Protein 3HSL (pdb70)

Solvent-accessible surface area: 13978 Å² total; per-residue (Å²): 110,99,26,0,1,1,118,1,42,12,107,37,0,69,59,2,84,166,0,3,53,68,0,111,101,27,1,124,122,2,16,0,2,0,23,24,42,1,77,78,0,19,2,1,2,3,11,82,7,39,100,22,3,34,0,0,0,8,1,30,93,0,8,78,27,87,158,76,51,118,83,35,118,38,116,11,71,10,4,1,84,0,33,11,129,83,47,85,15,18,1,5,167,22,2,4,24,91,100,20,77,78,8,19,2,5,0,47,72,66,104,73,0,70,0,45,0,32,39,25,71,120,164,71,71,48,80,27,125,23,75,24,63,39,183,68,62,101,32,76,21,71,159,124,111,94,79,26,172,44,14,10,2,0,6,6,42,85,27,23,65,138,2,28,49,32,0,99,131,39,92,74,206,136,34,53,65,0,30,0,32,4,23,83,126,106,29,36,0,32,0,38,6,70,84,73,65,33,104,10,100,14,50,76,83,136,60,139,33,82,42,22,108,50,4,81,36,50,177,98,75,16,11,0,12,16,97,100,95,17,116,8,100,1,2,1,57,0,0,2,27,0,7,122,18,0,89,2,93,64,14,4,13,17,0,0,18,18,25,125,90,125,36,0,21,0,28,3,0,51,66,43,130,138,10,78,49,9,91,0,0,0,26,0,73,74,82

Sequence (287 aa):
DFHYGVRVDVTLLSKIRRVNEHIKSATKTGVVQVHGSACTPTLSVLSSVGTAGVLGLRIKNALTPLVGHTEGSGDVSFSFRNTSVGSGFTHTRELFGANVLDAGIAFYRPQFVRTTISYGDNLTSTVHKSVVDQKGILPFHDRMEAGGRTTRLLLCGKTGAFLLKWLRQQKTKEDQTVTVSVSETLSIVTFSLGGVSKIIDFKPETKPVSGWDGLKGKKSVDVGVVHTDALSRVSLESLIAALRLCKVPGWFTPGLIWHSNEILEVEGVPTGCQSGDVKLSVLLLEV

Nearest PDB structures (foldseek):
  3hsl-assembly1_X  TM=1.003E+00  e=5.606E-60  Human gammaherpesvirus 8
  3i2m-assembly1_X  TM=9.921E-01  e=3.002E-52  Human gammaherpesvirus 8
  2z0l-assembly1_A  TM=8.072E-01  e=5.989E-21  Human herpesvirus 4 strain B95-8
  8fs5-assembly1_G  TM=5.761E-01  e=8.634E-09  Saccharomyces cerevisiae
  3t0p-assembly1_A  TM=6.010E-01  e=2.207E-06  Agathobacter rectalis ATCC 33656

B-factor: mean 25.49, std 8.94, range [9.58, 65.9]

Structure (mmCIF, N/CA/C/O backbone):
data_3HSL
#
_entry.id   3HSL
#
_cell.length_a   57.830
_cell.length_b   57.830
_cell.length_c   386.100
_cell.angle_alpha   90.00
_cell.angle_beta   90.00
_cell.angle_gamma   120.00
#
_symmetry.space_group_name_H-M   'P 61 2 2'
#
loop_
_entity.id
_entity.type
_entity.pdbx_description
1 polymer ORF59
2 water water
#
loop_
_atom_site.group_PDB
_atom_site.id
_atom_site.type_symbol
_atom_site.label_atom_id
_atom_site.label_alt_id
_atom_site.label_comp_id
_atom_site.label_asym_id
_atom_site.label_entity_id
_atom_site.label_seq_id
_atom_site.pdbx_PDB_ins_code
_atom_site.Cartn_x
_atom_site.Cartn_y
_atom_site.Cartn_z
_atom_site.occupancy
_atom_site.B_iso_or_equiv
_atom_site.auth_seq_id
_atom_site.auth_comp_id
_atom_site.auth_asym_id
_atom_site.auth_atom_id
_atom_site.pdbx_PDB_model_num
ATOM 1 N N . ASP A 1 9 ? 57.735 -6.778 213.380 1.00 38.76 4 ASP X N 1
ATOM 2 C CA . ASP A 1 9 ? 57.365 -5.908 212.223 1.00 38.78 4 ASP X CA 1
ATOM 3 C C . ASP A 1 9 ? 55.846 -5.891 211.966 1.00 38.67 4 ASP X C 1
ATOM 4 O O . ASP A 1 9 ? 55.272 -6.868 211.466 1.00 38.63 4 ASP X O 1
ATOM 6 N N . PHE A 1 10 ? 55.232 -4.759 212.324 1.00 38.36 5 PHE X N 1
ATOM 7 C CA . PHE A 1 10 ? 53.798 -4.450 212.192 1.00 37.87 5 PHE X CA 1
ATOM 8 C C . PHE A 1 10 ? 53.493 -4.121 210.715 1.00 36.70 5 PHE X C 1
ATOM 9 O O . PHE A 1 10 ? 53.293 -2.953 210.371 1.00 36.44 5 PHE X O 1
ATOM 17 N N . HIS A 1 11 ? 53.450 -5.122 209.837 1.00 35.49 6 HIS X N 1
ATOM 18 C CA . HIS A 1 11 ? 53.231 -4.811 208.414 1.00 34.54 6 HIS X CA 1
ATOM 19 C C . HIS A 1 11 ? 51.927 -4.108 207.942 1.00 32.65 6 HIS X C 1
ATOM 20 O O . HIS A 1 11 ? 51.981 -3.313 206.995 1.00 32.73 6 HIS X O 1
ATOM 27 N N . TYR A 1 12 ? 50.783 -4.381 208.573 1.00 30.38 7 TYR X N 1
ATOM 28 C CA . TYR A 1 12 ? 49.521 -3.764 208.114 1.00 28.49 7 TYR X CA 1
ATOM 29 C C . TYR A 1 12 ? 48.410 -3.739 209.151 1.00 27.58 7 TYR X C 1
ATOM 30 O O . TYR A 1 12 ? 48.073 -4.758 209.739 1.00 27.68 7 TYR X O 1
ATOM 39 N N . GLY A 1 13 ? 47.845 -2.557 209.359 1.00 26.60 8 GLY X N 1
ATOM 40 C CA . GLY A 1 13 ? 46.774 -2.359 210.319 1.00 25.78 8 GLY X CA 1
ATOM 41 C C . GLY A 1 13 ? 45.625 -1.579 209.726 1.00 25.33 8 GLY X C 1
ATOM 42 O O . GLY A 1 13 ? 45.785 -0.877 208.735 1.00 25.88 8 GLY X O 1
ATOM 43 N N . VAL A 1 14 ? 44.456 -1.702 210.338 1.00 24.75 9 VAL X N 1
ATOM 44 C CA . VAL A 1 14 ? 43.276 -1.020 209.858 1.00 24.04 9 VAL X CA 1
ATOM 45 C C . VAL A 1 14 ? 42.382 -0.594 211.030 1.00 23.52 9 VAL X C 1
ATOM 46 O O . VAL A 1 14 ? 42.272 -1.314 212.030 1.00 23.50 9 VAL X O 1
ATOM 50 N N . ARG A 1 15 ? 41.759 0.574 210.900 1.00 23.02 10 ARG X N 1
ATOM 51 C CA . ARG A 1 15 ? 40.835 1.090 211.891 1.00 23.27 10 ARG X CA 1
ATOM 52 C C . ARG A 1 15 ? 39.451 0.686 211.398 1.00 23.05 10 ARG X C 1
ATOM 53 O O . ARG A 1 15 ? 39.123 0.875 210.217 1.00 23.06 10 ARG X O 1
ATOM 61 N N . VAL A 1 16 ? 38.645 0.134 212.305 1.00 22.73 11 VAL X N 1
ATOM 62 C CA . VAL A 1 16 ? 37.283 -0.338 212.001 1.00 22.45 11 VAL X CA 1
ATOM 63 C C . VAL A 1 16 ? 36.204 0.740 212.205 1.00 22.00 11 VAL X C 1
ATOM 64 O O . VAL A 1 16 ? 36.109 1.321 213.282 1.00 22.13 11 VAL X O 1
ATOM 68 N N . ASP A 1 17 ? 35.397 1.007 211.177 1.00 21.45 12 ASP X N 1
ATOM 69 C CA . ASP A 1 17 ? 34.336 2.020 211.287 1.00 21.08 12 ASP X CA 1
ATOM 70 C C . ASP A 1 17 ? 33.167 1.419 212.080 1.00 20.84 12 ASP X C 1
ATOM 71 O O . ASP A 1 17 ? 32.174 0.936 211.500 1.00 21.01 12 ASP X O 1
ATOM 76 N N . VAL A 1 18 ? 33.288 1.451 213.407 1.00 19.93 13 VAL X N 1
ATOM 77 C CA . VAL A 1 18 ? 32.269 0.861 214.282 1.00 18.98 13 VAL X CA 1
ATOM 78 C C . VAL A 1 18 ? 30.898 1.497 214.172 1.00 18.93 13 VAL X C 1
ATOM 79 O O . VAL A 1 18 ? 29.888 0.838 214.415 1.00 18.40 13 VAL X O 1
ATOM 83 N N . THR A 1 19 ? 30.884 2.776 213.801 1.00 19.25 14 THR X N 1
ATOM 84 C CA . THR A 1 19 ? 29.653 3.544 213.627 1.00 19.59 14 THR X CA 1
ATOM 85 C C . THR A 1 19 ? 28.841 2.950 212.475 1.00 19.82 14 THR X C 1
ATOM 86 O O . THR A 1 19 ? 27.609 2.904 212.523 1.00 19.60 14 THR X O 1
ATOM 90 N N . LEU A 1 20 ? 29.556 2.501 211.446 1.00 20.12 15 LEU X N 1
ATOM 91 C CA . LEU A 1 20 ? 28.962 1.896 210.279 1.00 20.68 15 LEU X CA 1
ATOM 92 C C . LEU A 1 20 ? 28.499 0.503 210.631 1.00 20.87 15 LEU X C 1
ATOM 93 O O . LEU A 1 20 ? 27.431 0.067 210.196 1.00 21.30 15 LEU X O 1
ATOM 98 N N . LEU A 1 21 ? 29.299 -0.204 211.420 1.00 20.37 16 LEU X N 1
ATOM 99 C CA . LEU A 1 21 ? 28.910 -1.537 211.806 1.00 20.19 16 LEU X CA 1
ATOM 100 C C . LEU A 1 21 ? 27.665 -1.527 212.692 1.00 21.26 16 LEU X C 1
ATOM 101 O O . LEU A 1 21 ? 26.885 -2.474 212.672 1.00 21.90 16 LEU X O 1
ATOM 106 N N . SER A 1 22 ? 27.478 -0.458 213.466 1.00 21.89 17 SER X N 1
ATOM 107 C CA . SER A 1 22 ? 26.308 -0.333 214.333 1.00 22.23 17 SER X CA 1
ATOM 108 C C . SER A 1 22 ? 25.060 -0.287 213.506 1.00 22.41 17 SER X C 1
ATOM 109 O O . SER A 1 22 ? 24.090 -0.970 213.819 1.00 22.26 17 SER X O 1
ATOM 112 N N . LYS A 1 23 ? 25.094 0.522 212.452 1.00 22.91 18 LYS X N 1
ATOM 113 C CA . LYS A 1 23 ? 23.944 0.675 211.580 1.00 23.69 18 LYS X CA 1
ATOM 114 C C . LYS A 1 23 ? 23.613 -0.649 210.904 1.00 24.28 18 LYS X C 1
ATOM 115 O O . LYS A 1 23 ? 22.494 -0.855 210.462 1.00 24.30 18 LYS X O 1
ATOM 117 N N . ILE A 1 24 ? 24.600 -1.538 210.838 1.00 25.01 19 ILE X N 1
ATOM 118 C CA . ILE A 1 24 ? 24.451 -2.841 210.193 1.00 25.91 19 ILE X CA 1
ATOM 119 C C . ILE A 1 24 ? 24.303 -4.004 211.171 1.00 26.03 19 ILE X C 1
ATOM 120 O O . ILE A 1 24 ? 24.007 -5.125 210.756 1.00 25.36 19 ILE X O 1
ATOM 125 N N . ARG A 1 25 ? 24.509 -3.722 212.458 1.00 26.97 20 ARG X N 1
ATOM 126 C CA . ARG A 1 25 ? 24.445 -4.711 213.547 1.00 27.88 20 ARG X CA 1
ATOM 127 C C . ARG A 1 25 ? 23.335 -5.785 213.420 1.00 28.07 20 ARG X C 1
ATOM 128 O O . ARG A 1 25 ? 23.574 -6.979 213.649 1.00 27.96 20 ARG X O 1
ATOM 136 N N . ARG A 1 26 ? 22.139 -5.339 213.052 1.00 28.00 21 ARG X N 1
ATOM 137 C CA . ARG A 1 26 ? 20.955 -6.175 212.878 1.00 28.41 21 ARG X CA 1
ATOM 138 C C . ARG A 1 26 ? 21.238 -7.345 211.933 1.00 27.77 21 ARG X C 1
ATOM 139 O O . ARG A 1 26 ? 20.742 -8.447 212.133 1.00 28.09 21 ARG X O 1
ATOM 147 N N . VAL A 1 27 ? 22.036 -7.112 210.900 1.00 26.90 22 VAL X N 1
ATOM 148 C CA . VAL A 1 27 ? 22.363 -8.181 209.972 1.00 26.44 22 VAL X CA 1
ATOM 149 C C . VAL A 1 27 ? 23.262 -9.202 210.676 1.00 26.66 22 VAL X C 1
ATOM 150 O O . VAL A 1 27 ? 23.086 -10.418 210.516 1.00 27.35 22 VAL X O 1
ATOM 154 N N . ASN A 1 28 ? 24.219 -8.704 211.453 1.00 25.95 23 ASN X N 1
ATOM 155 C CA . ASN A 1 28 ? 25.138 -9.562 212.165 1.00 25.49 23 ASN X CA 1
ATOM 156 C C . ASN A 1 28 ? 24.460 -10.415 213.238 1.00 25.58 23 ASN X C 1
ATOM 157 O O . ASN A 1 28 ? 24.818 -11.572 213.413 1.00 26.19 23 ASN X O 1
ATOM 162 N N . GLU A 1 29 ? 23.489 -9.854 213.957 1.00 25.40 24 GLU X N 1
ATOM 163 C CA . GLU A 1 29 ? 22.766 -10.605 214.995 1.00 25.66 24 GLU X CA 1
ATOM 164 C C . GLU A 1 29 ? 21.917 -11.748 214.429 1.00 24.98 24 GLU X C 1
ATOM 165 O O . GLU A 1 29 ? 21.641 -12.743 215.112 1.00 25.45 24 GLU X O 1
ATOM 171 N N . HIS A 1 30 ? 21.502 -11.606 213.181 1.00 23.45 25 HIS X N 1
ATOM 172 C CA . HIS A 1 30 ? 20.680 -12.613 212.568 1.00 21.98 25 HIS X CA 1
ATOM 173 C C . HIS A 1 30 ? 21.500 -13.823 212.117 1.00 21.41 25 HIS X C 1
ATOM 174 O O . HIS A 1 30 ? 20.997 -14.944 212.121 1.00 21.12 25 HIS X O 1
ATOM 181 N N . ILE A 1 31 ? 22.758 -13.608 211.737 1.00 20.54 26 ILE X N 1
ATOM 182 C CA . ILE A 1 31 ? 23.586 -14.713 211.249 1.00 19.89 26 ILE X CA 1
ATOM 183 C C . ILE A 1 31 ? 24.620 -15.195 212.242 1.00 19.93 26 ILE X C 1
ATOM 184 O O . ILE A 1 31 ? 25.380 -16.104 211.937 1.00 19.45 26 ILE X O 1
ATOM 189 N N . LYS A 1 32 ? 24.641 -14.588 213.426 1.00 20.39 27 LYS X N 1
ATOM 190 C CA . LYS A 1 32 ? 25.655 -14.900 214.442 1.00 20.59 27 LYS X CA 1
ATOM 191 C C . LYS A 1 32 ? 25.937 -16.339 214.842 1.00 20.89 27 LYS X C 1
ATOM 192 O O . LYS A 1 32 ? 27.102 -16.690 215.036 1.00 21.19 27 LYS X O 1
ATOM 198 N N . SER A 1 33 ? 24.917 -17.178 214.969 1.00 21.75 28 SER X N 1
ATOM 199 C CA . SER A 1 33 ? 25.187 -18.565 215.382 1.00 22.70 28 SER X CA 1
ATOM 200 C C . SER A 1 33 ? 25.854 -19.300 214.225 1.00 22.85 28 SER X C 1
ATOM 201 O O . SER A 1 33 ? 26.746 -20.126 214.439 1.00 23.83 28 SER X O 1
ATOM 204 N N . ALA A 1 34 ? 25.420 -18.994 213.002 1.00 22.20 29 ALA X N 1
ATOM 205 C CA . ALA A 1 34 ? 26.013 -19.593 211.810 1.00 21.78 29 ALA X CA 1
ATOM 206 C C . ALA A 1 34 ? 27.461 -19.156 211.603 1.00 21.81 29 ALA X C 1
ATOM 207 O O . ALA A 1 34 ? 28.264 -19.918 211.088 1.00 22.75 29 ALA X O 1
ATOM 209 N N . THR A 1 35 ? 27.801 -17.938 212.000 1.00 21.34 30 THR X N 1
ATOM 210 C CA . THR A 1 35 ? 29.152 -17.445 211.806 1.00 21.61 30 THR X CA 1
ATOM 211 C C . THR A 1 35 ? 30.080 -17.559 213.027 1.00 22.45 30 THR X C 1
ATOM 212 O O . THR A 1 35 ? 31.282 -17.253 212.929 1.00 22.30 30 THR X O 1
ATOM 216 N N . LYS A 1 36 ? 29.554 -17.994 214.169 1.00 22.65 31 LYS X N 1
ATOM 217 C CA . LYS A 1 36 ? 30.396 -18.089 215.351 1.00 23.41 31 LYS X CA 1
ATOM 218 C C . LYS A 1 36 ? 31.698 -18.858 215.045 1.00 23.57 31 LYS X C 1
ATOM 219 O O . LYS A 1 36 ? 32.784 -18.425 215.416 1.00 23.47 31 LYS X O 1
ATOM 225 N N . THR A 1 37 ? 31.552 -19.993 214.366 1.00 23.93 32 THR X N 1
ATOM 226 C CA . THR A 1 37 ? 32.626 -20.891 213.942 1.00 23.85 32 THR X CA 1
ATOM 227 C C . THR A 1 37 ? 33.213 -20.517 212.592 1.00 23.19 32 THR X C 1
ATOM 228 O O . THR A 1 37 ? 33.950 -21.303 211.982 1.00 22.77 32 THR X O 1
ATOM 232 N N . GLY A 1 38 ? 32.888 -19.321 212.121 1.00 22.40 33 GLY X N 1
ATOM 233 C CA . GLY A 1 38 ? 33.350 -18.894 210.830 1.00 21.78 33 GLY X CA 1
ATOM 234 C C . GLY A 1 38 ? 34.751 -18.372 210.734 1.00 21.95 33 GLY X C 1
ATOM 235 O O . GLY A 1 38 ? 35.573 -18.524 211.655 1.00 22.16 33 GLY X O 1
ATOM 236 N N . VAL A 1 39 ? 35.004 -17.743 209.587 1.00 21.72 34 VAL X N 1
ATOM 237 C CA . VAL A 1 39 ? 36.286 -17.160 209.256 1.00 21.31 34 VAL X CA 1
ATOM 238 C C . VAL A 1 39 ? 36.087 -15.692 208.970 1.00 20.80 34 VAL X C 1
ATOM 239 O O . VAL A 1 39 ? 35.156 -15.333 208.265 1.00 21.16 34 VAL X O 1
ATOM 243 N N . VAL A 1 40 ? 36.954 -14.843 209.519 1.00 19.98 35 VAL X N 1
ATOM 244 C CA . VAL A 1 40 ? 36.881 -13.412 209.269 1.00 19.13 35 VAL X CA 1
ATOM 245 C C . VAL A 1 40 ? 37.972 -13.089 208.256 1.00 19.07 35 VAL X C 1
ATOM 246 O O . VAL A 1 40 ? 39.085 -13.649 208.332 1.00 18.84 35 VAL X O 1
ATOM 250 N N . GLN A 1 41 ? 37.662 -12.193 207.314 1.00 18.44 36 GLN X N 1
ATOM 251 C CA . GLN A 1 41 ? 38.616 -11.807 206.294 1.00 18.01 36 GLN X CA 1
ATOM 252 C C . GLN A 1 41 ? 38.698 -10.315 206.064 1.00 17.55 36 GLN X C 1
ATOM 253 O O . GLN A 1 41 ? 37.685 -9.588 206.173 1.00 17.18 36 GLN X O 1
ATOM 259 N N . VAL A 1 42 ? 39.923 -9.884 205.739 1.00 16.38 37 VAL X N 1
ATOM 260 C CA . VAL A 1 42 ? 40.239 -8.509 205.398 1.00 15.42 37 VAL X CA 1
ATOM 261 C C . VAL A 1 42 ? 40.918 -8.632 204.046 1.00 15.15 37 VAL X C 1
ATOM 262 O O . VAL A 1 42 ? 42.027 -9.156 203.949 1.00 15.77 37 VAL X O 1
ATOM 266 N N . HIS A 1 43 ? 40.255 -8.147 202.999 1.00 14.36 38 HIS X N 1
ATOM 267 C CA . HIS A 1 43 ? 40.767 -8.311 201.645 1.00 13.67 38 HIS X CA 1
ATOM 268 C C . HIS A 1 43 ? 40.339 -7.222 200.678 1.00 14.19 38 HIS X C 1
ATOM 269 O O . HIS A 1 43 ? 39.399 -6.471 200.945 1.00 14.35 38 HIS X O 1
ATOM 276 N N . GLY A 1 44 ? 41.033 -7.149 199.546 1.00 14.43 39 GLY X N 1
ATOM 277 C CA . GLY A 1 44 ? 40.743 -6.160 198.522 1.00 14.93 39 GLY X CA 1
ATOM 278 C C . GLY A 1 44 ? 41.884 -5.178 198.459 1.00 15.71 39 GLY X C 1
ATOM 279 O O . GLY A 1 44 ? 43.013 -5.504 198.828 1.00 15.91 39 GLY X O 1
ATOM 280 N N . SER A 1 45 ? 41.612 -3.969 197.997 1.00 16.43 40 SER X N 1
ATOM 281 C CA . SER A 1 45 ? 42.674 -2.973 197.905 1.00 17.69 40 SER X CA 1
ATOM 282 C C . SER A 1 45 ? 43.208 -2.642 199.299 1.00 17.80 40 SER X C 1
ATOM 283 O O . SER A 1 45 ? 42.471 -2.716 200.277 1.00 17.41 40 SER X O 1
ATOM 286 N N . ALA A 1 46 ? 44.490 -2.281 199.377 1.00 18.40 41 ALA X N 1
ATOM 287 C CA . ALA A 1 46 ? 45.120 -1.927 200.651 1.00 18.92 41 ALA X CA 1
ATOM 288 C C . ALA A 1 46 ? 44.529 -0.625 201.164 1.00 19.68 41 ALA X C 1
ATOM 289 O O . ALA A 1 46 ? 44.477 -0.381 202.371 1.00 20.09 41 ALA X O 1
ATOM 291 N N . CYS A 1 47 ? 44.085 0.201 200.223 1.00 20.30 42 CYS X N 1
ATOM 292 C CA . CYS A 1 47 ? 43.481 1.490 200.509 1.00 20.94 42 CYS X CA 1
ATOM 293 C C . CYS A 1 47 ? 42.109 1.352 201.164 1.00 20.68 42 CYS X C 1
ATOM 294 O O . CYS A 1 47 ? 41.872 1.913 202.229 1.00 21.01 42 CYS X O 1
ATOM 297 N N . THR A 1 48 ? 41.200 0.612 200.541 1.00 19.99 43 THR X N 1
ATOM 298 C CA . THR A 1 48 ? 39.886 0.434 201.133 1.00 19.56 43 THR X CA 1
ATOM 299 C C . THR A 1 48 ? 39.545 -1.049 201.055 1.00 18.98 43 THR X C 1
ATOM 300 O O . THR A 1 48 ? 38.928 -1.484 200.094 1.00 19.12 43 THR X O 1
ATOM 304 N N . PRO A 1 49 ? 39.950 -1.830 202.068 1.00 18.23 44 PRO X N 1
ATOM 305 C CA . PRO A 1 49 ? 39.670 -3.251 202.041 1.00 17.91 44 PRO X CA 1
ATOM 306 C C . PRO A 1 49 ? 38.290 -3.597 202.577 1.00 18.33 44 PRO X C 1
ATOM 307 O O . PRO A 1 49 ? 37.669 -2.816 203.293 1.00 18.65 44 PRO X O 1
ATOM 311 N N . THR A 1 50 ? 37.825 -4.785 202.219 1.00 18.19 45 THR X N 1
ATOM 312 C CA . THR A 1 50 ? 36.539 -5.272 202.631 1.00 17.31 45 THR X CA 1
ATOM 313 C C . THR A 1 50 ? 36.671 -6.157 203.840 1.00 17.06 45 THR X C 1
ATOM 314 O O . THR A 1 50 ? 37.657 -6.885 204.003 1.00 17.02 45 THR X O 1
ATOM 318 N N . LEU A 1 51 ? 35.655 -6.074 204.687 1.00 16.78 46 LEU X N 1
ATOM 319 C CA . LEU A 1 51 ? 35.568 -6.862 205.879 1.00 16.59 46 LEU X CA 1
ATOM 320 C C . LEU A 1 51 ? 34.455 -7.855 205.606 1.00 17.50 46 LEU X C 1
ATOM 321 O O . LEU A 1 51 ? 33.317 -7.474 205.271 1.00 17.30 46 LEU X O 1
ATOM 326 N N . SER A 1 52 ? 34.773 -9.131 205.742 1.00 18.52 47 SER X N 1
ATOM 327 C CA . SER A 1 52 ? 33.764 -10.153 205.510 1.00 19.69 47 SER X CA 1
ATOM 328 C C . SER A 1 52 ? 33.908 -11.355 206.395 1.00 20.50 47 SER X C 1
ATOM 329 O O . SER A 1 52 ? 34.998 -11.640 206.883 1.00 21.40 47 SER X O 1
ATOM 332 N N . VAL A 1 53 ? 32.789 -12.048 206.598 1.00 21.17 48 VAL X N 1
ATOM 333 C CA . VAL A 1 53 ? 32.732 -13.242 207.433 1.00 21.37 48 VAL X CA 1
ATOM 334 C C . VAL A 1 53 ? 32.145 -14.374 206.626 1.00 21.27 48 VAL X C 1
ATOM 335 O O . VAL A 1 53 ? 31.129 -14.192 205.941 1.00 22.50 48 VAL X O 1
ATOM 339 N N . LEU A 1 54 ? 32.770 -15.532 206.704 1.00 20.25 49 LEU X N 1
ATOM 340 C CA . LEU A 1 54 ? 32.301 -16.731 206.014 1.00 20.34 49 LEU X CA 1
ATOM 341 C C . LEU A 1 54 ? 32.108 -17.893 207.022 1.00 20.61 49 LEU X C 1
ATOM 342 O O . LEU A 1 54 ? 32.611 -17.843 208.135 1.00 21.01 49 LEU X O 1
ATOM 347 N N . SER A 1 55 ? 31.379 -18.932 206.640 1.00 20.75 50 SER X N 1
ATOM 348 C CA . SER A 1 55 ? 31.178 -20.098 207.488 1.00 21.24 50 SER X CA 1
ATOM 349 C C . SER A 1 55 ? 30.325 -21.078 206.724 1.00 21.59 50 SER X C 1
ATOM 350 O O . SER A 1 55 ? 29.482 -20.684 205.925 1.00 21.78 50 SER X O 1
ATOM 353 N N . SER A 1 56 ? 30.546 -22.361 206.970 1.00 22.00 51 SER X N 1
ATOM 354 C CA . SER A 1 56 ? 29.767 -23.392 206.318 1.00 22.50 51 SER X CA 1
ATOM 355 C C . SER A 1 56 ? 28.337 -23.316 206.849 1.00 22.48 51 SER X C 1
ATOM 356 O O . SER A 1 56 ? 28.092 -22.730 207.903 1.00 22.79 51 SER X O 1
ATOM 359 N N . VAL A 1 57 ? 27.398 -23.902 206.120 1.00 22.13 52 VAL X N 1
ATOM 360 C CA . VAL A 1 57 ? 26.001 -23.879 206.523 1.00 21.95 52 VAL X CA 1
ATOM 361 C C . VAL A 1 57 ? 25.435 -25.232 206.157 1.00 22.06 52 VAL X C 1
ATOM 362 O O . VAL A 1 57 ? 25.218 -25.534 204.977 1.00 22.00 52 VAL X O 1
ATOM 366 N N . GLY A 1 58 ? 25.196 -26.053 207.170 1.00 22.23 53 GLY X N 1
ATOM 367 C CA . GLY A 1 58 ? 24.679 -27.388 206.927 1.00 22.72 53 GLY X CA 1
ATOM 368 C C . GLY A 1 58 ? 25.768 -28.204 206.265 1.00 23.00 53 GLY X C 1
ATOM 369 O O . GLY A 1 58 ? 26.945 -27.863 206.365 1.00 22.83 53 GLY X O 1
ATOM 370 N N . THR A 1 59 ? 25.396 -29.279 205.581 1.00 23.49 54 THR X N 1
ATOM 371 C CA . THR A 1 59 ? 26.419 -30.119 204.961 1.00 23.98 54 THR X CA 1
ATOM 372 C C . THR A 1 59 ? 27.202 -29.511 203.778 1.00 23.58 54 THR X C 1
ATOM 373 O O . THR A 1 59 ? 28.420 -29.686 203.713 1.00 24.55 54 THR X O 1
ATOM 377 N N . ALA A 1 60 ? 26.546 -28.810 202.855 1.00 22.10 55 ALA X N 1
ATOM 378 C CA . ALA A 1 60 ? 27.282 -28.250 201.712 1.00 20.49 55 ALA X CA 1
ATOM 379 C C . ALA A 1 60 ? 26.837 -26.854 201.280 1.00 19.20 55 ALA X C 1
ATOM 380 O O . ALA A 1 60 ? 26.302 -26.649 200.187 1.00 19.19 55 ALA X O 1
ATOM 382 N N . GLY A 1 61 ? 27.066 -25.893 202.157 1.00 18.11 56 GLY X N 1
ATOM 383 C CA . GLY A 1 61 ? 26.706 -24.501 201.897 1.00 16.24 56 GLY X CA 1
ATOM 384 C C . GLY A 1 61 ? 27.747 -23.587 202.489 1.00 14.93 56 GLY X C 1
ATOM 385 O O . GLY A 1 61 ? 28.421 -23.942 203.461 1.00 13.67 56 GLY X O 1
ATOM 386 N N . VAL A 1 62 ? 27.883 -22.405 201.898 1.00 14.79 57 VAL X N 1
ATOM 387 C CA . VAL A 1 62 ? 28.851 -21.439 202.406 1.00 14.73 57 VAL X CA 1
ATOM 388 C C . VAL A 1 62 ? 28.274 -20.042 202.538 1.00 14.78 57 VAL X C 1
ATOM 389 O O . VAL A 1 62 ? 27.948 -19.398 201.546 1.00 15.10 57 VAL X O 1
ATOM 393 N N . LEU A 1 63 ? 28.150 -19.567 203.766 1.00 14.79 58 LEU X N 1
ATOM 394 C CA . LEU A 1 63 ? 27.640 -18.227 203.974 1.00 15.16 58 LEU X CA 1
ATOM 395 C C . LEU A 1 63 ? 28.736 -17.194 203.820 1.00 15.54 58 LEU X C 1
ATOM 396 O O . LEU A 1 63 ? 29.897 -17.454 204.147 1.00 16.06 58 LEU X O 1
ATOM 401 N N . GLY A 1 64 ? 28.357 -16.025 203.318 1.00 15.23 59 GLY X N 1
ATOM 402 C CA . GLY A 1 64 ? 29.273 -14.938 203.143 1.00 15.58 59 GLY X CA 1
ATOM 403 C C . GLY A 1 64 ? 28.628 -13.575 203.346 1.00 16.94 59 GLY X C 1
ATOM 404 O O . GLY A 1 64 ? 27.768 -13.144 202.552 1.00 17.52 59 GLY X O 1
ATOM 405 N N . LEU A 1 65 ? 29.040 -12.899 204.418 1.00 16.95 60 LEU X N 1
ATOM 406 C CA . LEU A 1 65 ? 28.608 -11.539 204.709 1.00 17.13 60 LEU X CA 1
ATOM 407 C C . LEU A 1 65 ? 29.809 -10.691 204.305 1.00 17.27 60 LEU X C 1
ATOM 408 O O . LEU A 1 65 ? 30.907 -10.972 204.763 1.00 17.45 60 LEU X O 1
ATOM 413 N N . ARG A 1 66 ? 29.633 -9.670 203.467 1.00 17.16 61 ARG X N 1
ATOM 414 C CA . ARG A 1 66 ? 30.799 -8.865 203.042 1.00 17.08 61 ARG X CA 1
ATOM 415 C C . ARG A 1 66 ? 30.474 -7.394 203.168 1.00 16.79 61 ARG X C 1
ATOM 416 O O . ARG A 1 66 ? 29.473 -6.915 202.657 1.00 16.74 61 ARG X O 1
ATOM 424 N N . ILE A 1 67 ? 31.340 -6.679 203.860 1.00 16.74 62 ILE X N 1
ATOM 425 C CA . ILE A 1 67 ? 31.120 -5.283 204.131 1.00 16.66 62 ILE X CA 1
ATOM 426 C C . ILE A 1 67 ? 32.249 -4.409 203.556 1.00 17.22 62 ILE X C 1
ATOM 427 O O . ILE A 1 67 ? 33.402 -4.471 203.993 1.00 17.32 62 ILE X O 1
ATOM 432 N N . LYS A 1 68 ? 31.888 -3.598 202.567 1.00 17.46 63 LYS X N 1
ATOM 433 C CA . LYS A 1 68 ? 32.810 -2.695 201.909 1.00 17.91 63 LYS X CA 1
ATOM 434 C C . LYS A 1 68 ? 32.874 -1.394 202.717 1.00 18.59 63 LYS X C 1
ATOM 435 O O . LYS A 1 68 ? 31.978 -1.125 203.519 1.00 18.24 63 LYS X O 1
ATOM 437 N N . ASN A 1 69 ? 33.937 -0.60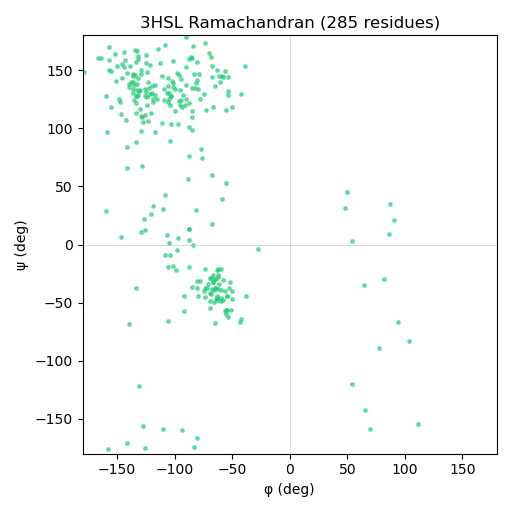8 202.497 1.00 19.37 64 ASN X N 1
ATOM 438 C CA . ASN A 1 69 ? 34.160 0.692 203.145 1.00 19.77 64 ASN X CA 1
ATOM 439 C C . ASN A 1 69 ? 33.997 0.797 204.650 1.00 20.98 64 ASN X C 1
ATOM 440 O O . ASN A 1 69 ? 33.598 1.847 205.152 1.00 21.45 64 ASN X O 1
ATOM 445 N N . ALA A 1 70 ? 34.299 -0.274 205.376 1.00 21.96 65 ALA X N 1
ATOM 446 C CA . ALA A 1 70 ? 34.170 -0.235 206.826 1.00 22.54 65 ALA X CA 1
ATOM 447 C C . ALA A 1 70 ? 35.553 -0.175 207.437 1.00 23.39 65 ALA X C 1
ATOM 448 O O . ALA A 1 70 ? 35.716 -0.278 208.659 1.00 24.17 65 ALA X O 1
ATOM 450 N N . LEU A 1 71 ? 36.560 -0.005 206.592 1.00 23.74 66 LEU X N 1
ATOM 451 C CA . LEU A 1 71 ? 37.907 0.009 207.090 1.00 24.65 66 LEU X CA 1
ATOM 452 C C . LEU A 1 71 ? 38.773 1.111 206.503 1.00 25.65 66 LEU X C 1
ATOM 453 O O . LEU A 1 71 ? 38.641 1.478 205.325 1.00 25.94 66 LEU X O 1
ATOM 458 N N . THR A 1 72 ? 39.656 1.631 207.352 1.00 26.34 67 THR X N 1
ATOM 459 C CA . THR A 1 72 ? 40.602 2.673 206.985 1.00 27.27 67 THR X CA 1
ATOM 460 C C . THR A 1 72 ? 41.982 2.216 207.457 1.00 28.24 67 THR X C 1
ATOM 461 O O . THR A 1 72 ? 42.197 2.054 208.652 1.00 28.18 67 THR X O 1
ATOM 465 N N . PRO A 1 73 ? 42.922 2.004 206.514 1.00 29.38 68 PRO X N 1
ATOM 466 C CA . PRO A 1 73 ? 44.271 1.542 206.864 1.00 30.46 68 PRO X CA 1
ATOM 467 C C . PRO A 1 73 ? 45.070 2.573 207.644 1.00 31.68 68 PRO X C 1
ATOM 468 O O . PRO A 1 73 ? 44.816 3.768 207.521 1.00 31.68 68 PRO X O 1
ATOM 472 N N . LEU A 1 74 ? 46.026 2.108 208.439 1.00 33.19 69 LEU X N 1
ATOM 473 C CA . LEU A 1 74 ? 46.861 3.008 209.219 1.00 34.82 69 LEU X CA 1
ATOM 474 C C . LEU A 1 74 ? 48.085 3.400 208.413 1.00 36.29 69 LEU X C 1
ATOM 475 O O . LEU A 1 74 ? 48.705 2.554 207.752 1.00 36.40 69 LEU X O 1
ATOM 480 N N . VAL A 1 75 ? 48.433 4.684 208.467 1.00 38.01 70 VAL X N 1
ATOM 481 C CA . VAL A 1 75 ? 49.595 5.201 207.724 1.00 39.58 70 VAL X CA 1
ATOM 482 C C . VAL A 1 75 ? 50.891 4.482 208.109 1.00 40.65 70 VAL X C 1
ATOM 483 O O . VAL A 1 75 ? 51.086 4.115 209.281 1.00 40.56 70 VAL X O 1
ATOM 487 N N . GLY A 1 76 ? 51.757 4.290 207.109 1.00 41.70 71 GLY X N 1
ATOM 488 C CA . GLY A 1 76 ? 53.046 3.623 207.296 1.00 42.84 71 GLY X CA 1
ATOM 489 C C . GLY A 1 76 ? 53.070 2.110 207.103 1.00 43.71 71 GLY X C 1
ATOM 490 O O . GLY A 1 76 ? 53.973 1.439 207.613 1.00 43.77 71 GLY X O 1
ATOM 491 N N . HIS A 1 77 ? 52.091 1.562 206.379 1.00 44.40 72 HIS X N 1
ATOM 492 C CA . HIS A 1 77 ? 52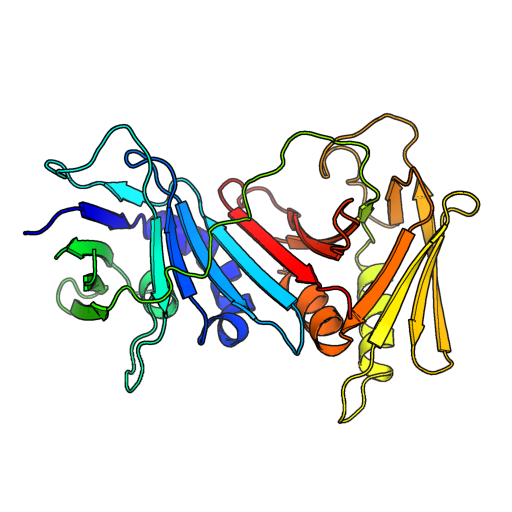.062 0.118 206.124 1.00 44.91 72 HIS X CA 1
ATOM 493 C C . HIS A 1 77 ? 53.037 -0.193 204.987 1.00 45.94 72 HIS X C 1
ATOM 494 O O . HIS A 1 77 ? 53.048 0.503 203.965 1.00 46.27 72 HIS X O 1
ATOM 501 N N . THR A 1 78 ? 53.850 -1.235 205.172 1.00 46.72 73 THR X N 1
ATOM 502 C CA . THR A 1 78 ? 54.876 -1.630 204.181 1.00 47.29 73 THR X CA 1
ATOM 503 C C . THR A 1 78 ? 54.388 -2.001 202.774 1.00 47.47 73 THR X C 1
ATOM 504 O O . THR A 1 78 ? 54.927 -1.506 201.780 1.00 47.50 73 THR X O 1
ATOM 508 N N . GLU A 1 79 ? 53.376 -2.864 202.707 1.00 47.64 74 GLU X N 1
ATOM 509 C CA . GLU A 1 79 ? 52.804 -3.341 201.437 1.00 47.89 74 GLU X CA 1
ATOM 510 C C . GLU A 1 79 ? 51.544 -2.582 200.979 1.00 47.67 74 GLU X C 1
ATOM 511 O O . GLU A 1 79 ? 50.444 -2.804 201.513 1.00 47.73 74 GLU X O 1
ATOM 517 N N . GLY A 1 80 ? 51.708 -1.694 199.993 1.00 47.03 75 GLY X N 1
ATOM 518 C CA . GLY A 1 80 ? 50.582 -0.898 199.473 1.00 46.24 75 GLY X CA 1
ATOM 519 C C . GLY A 1 80 ? 50.308 -0.928 197.973 1.00 45.47 75 GLY X C 1
ATOM 520 O O . GLY A 1 80 ? 50.950 -1.674 197.225 1.00 45.62 75 GLY X O 1
ATOM 521 N N . SER A 1 81 ? 49.342 -0.104 197.551 1.00 44.42 76 SER X N 1
ATOM 522 C CA . SER A 1 81 ? 48.888 0.055 196.141 1.00 43.44 76 SER X CA 1
ATOM 523 C C . SER A 1 81 ? 48.232 -1.175 195.506 1.00 42.25 76 SER X C 1
ATOM 524 O O . SER A 1 81 ? 47.307 -1.041 194.698 1.00 42.44 76 SER X O 1
ATOM 527 N N . GLY A 1 82 ? 48.713 -2.362 195.872 1.00 40.67 77 GLY X N 1
ATOM 528 C CA . GLY A 1 82 ? 48.172 -3.618 195.358 1.00 38.59 77 GLY X CA 1
ATOM 529 C C . GLY A 1 82 ? 47.119 -4.124 196.316 1.00 36.64 77 GLY X C 1
ATOM 530 O O . GLY A 1 82 ? 46.583 -3.349 197.114 1.00 36.65 77 GLY X O 1
ATOM 531 N N . ASP A 1 83 ? 46.817 -5.418 196.246 1.00 34.71 78 ASP X N 1
ATOM 532 C CA . ASP A 1 83 ? 45.806 -5.991 197.134 1.00 32.69 78 ASP X CA 1
ATOM 533 C C . ASP A 1 83 ? 46.261 -6.549 198.489 1.00 30.98 78 ASP X C 1
ATOM 534 O O . ASP A 1 83 ? 47.450 -6.548 198.824 1.00 30.84 78 ASP X O 1
ATOM 539 N N . VAL A 1 84 ? 45.268 -7.016 199.239 1.00 29.01 79 VAL X N 1
ATOM 540 C CA . VAL A 1 84 ? 45.391 -7.562 200.588 1.00 27.31 79 VAL X CA 1
ATOM 541 C C . VAL A 1 84 ? 44.476 -8.774 200.805 1.00 26.50 79 VAL X C 1
ATOM 542 O O . VAL A 1 84 ? 43.378 -8.845 200.229 1.00 26.62 79 VAL X O 1
ATOM 546 N N . SER A 1 85 ? 44.924 -9.723 201.629 1.00 25.13 80 SER X N 1
ATOM 547 C CA . SER A 1 85 ? 44.118 -10.913 201.915 1.00 23.98 80 SER X CA 1
ATOM 548 C C . SER A 1 85 ? 44.510 -11.617 203.218 1.00 22.82 80 SER X C 1
ATOM 549 O O . SER A 1 85 ? 45.450 -12.411 203.248 1.00 23.24 80 SER X O 1
ATOM 552 N N . PHE A 1 86 ? 43.789 -11.324 204.292 1.00 21.22 81 PHE X N 1
ATOM 553 C CA . PHE A 1 86 ? 44.056 -11.938 205.595 1.00 20.12 81 PHE X CA 1
ATOM 554 C C . PHE A 1 86 ? 42.830 -12.718 206.019 1.00 19.96 81 PHE X C 1
ATOM 555 O O . PHE A 1 86 ? 41.742 -12.166 206.121 1.00 19.92 81 PHE X O 1
ATOM 563 N N . SER A 1 87 ? 43.017 -14.010 206.266 1.00 20.40 82 SER X N 1
ATOM 564 C CA . SER A 1 87 ? 41.911 -14.913 206.598 1.00 20.75 82 SER X CA 1
ATOM 565 C C . SER A 1 87 ? 42.126 -15.758 207.875 1.00 20.94 82 SER X C 1
ATOM 566 O O . SER A 1 87 ? 42.955 -16.672 207.891 1.00 21.24 82 SER X O 1
ATOM 569 N N . PHE A 1 88 ? 41.371 -15.439 208.929 1.00 20.81 83 PHE X N 1
ATOM 570 C CA . PHE A 1 88 ? 41.471 -16.111 210.241 1.00 21.01 83 PHE X CA 1
ATOM 571 C C . PHE A 1 88 ? 40.114 -16.504 210.805 1.00 21.40 83 PHE X C 1
ATOM 572 O O . PHE A 1 88 ? 39.076 -16.050 210.316 1.00 22.28 83 PHE X O 1
ATOM 580 N N . ARG A 1 89 ? 40.103 -17.345 211.832 1.00 20.89 84 ARG X N 1
ATOM 581 C CA . ARG A 1 89 ? 38.830 -17.791 212.398 1.00 20.92 84 ARG X CA 1
ATOM 582 C C . ARG A 1 89 ? 38.302 -16.734 213.349 1.00 20.72 84 ARG X C 1
ATOM 583 O O . ARG A 1 89 ? 39.118 -16.167 214.082 1.00 21.12 84 ARG X O 1
ATOM 591 N N . ASN A 1 90 ? 36.987 -16.429 213.374 1.00 19.95 85 ASN X N 1
ATOM 592 C CA . ASN A 1 90 ? 36.604 -15.403 214.371 1.00 19.59 85 ASN X CA 1
ATOM 593 C C . ASN A 1 90 ? 36.604 -15.862 215.803 1.00 18.99 85 ASN X C 1
ATOM 594 O O . ASN A 1 90 ? 36.692 -15.046 216.702 1.00 20.00 85 ASN X O 1
ATOM 599 N N . THR A 1 91 ? 36.509 -17.164 216.013 1.00 18.11 86 THR X N 1
ATOM 600 C CA . THR A 1 91 ? 36.605 -17.699 217.363 1.00 17.79 86 THR X CA 1
ATOM 601 C C . THR A 1 91 ? 37.843 -18.612 217.420 1.00 17.91 86 THR X C 1
ATOM 602 O O . THR A 1 91 ? 37.788 -19.779 217.035 1.00 17.77 86 THR X O 1
ATOM 606 N N . SER A 1 92 ? 38.955 -18.062 217.904 1.00 18.39 87 SER X N 1
ATOM 607 C CA . SER A 1 92 ? 40.227 -18.775 218.045 1.00 18.52 87 SER X CA 1
ATOM 608 C C . SER A 1 92 ? 39.956 -19.994 218.893 1.00 19.32 87 SER X C 1
ATOM 609 O O . SER A 1 92 ? 39.074 -19.937 219.737 1.00 19.43 87 SER X O 1
ATOM 612 N N . VAL A 1 93 ? 40.680 -21.095 218.705 1.00 20.36 88 VAL X N 1
ATOM 613 C CA . VAL A 1 93 ? 40.372 -22.266 219.544 1.00 21.53 88 VAL X CA 1
ATOM 614 C C . VAL A 1 93 ? 40.731 -21.994 220.994 1.00 22.05 88 VAL X C 1
ATOM 615 O O . VAL A 1 93 ? 41.713 -21.304 221.281 1.00 22.01 88 VAL X O 1
ATOM 619 N N . GLY A 1 94 ? 39.902 -22.548 221.882 1.00 22.76 89 GLY X N 1
ATOM 620 C CA . GLY A 1 94 ? 40.038 -22.416 223.328 1.00 22.90 89 GLY X CA 1
ATOM 621 C C . GLY A 1 94 ? 39.457 -21.120 223.848 1.00 22.92 89 GLY X C 1
ATOM 622 O O . GLY A 1 94 ? 38.981 -21.052 224.987 1.00 22.98 89 GLY X O 1
ATOM 623 N N . SER A 1 95 ? 39.497 -20.095 223.004 1.00 22.93 90 SER X N 1
ATOM 624 C CA . SER A 1 95 ? 39.010 -18.761 223.372 1.00 23.32 90 SER X CA 1
ATOM 625 C C . SER A 1 95 ? 37.537 -18.509 223.553 1.00 22.96 90 SER X C 1
ATOM 626 O O . SER A 1 95 ? 36.649 -19.271 223.166 1.00 22.71 90 SER X O 1
ATOM 629 N N . GLY A 1 96 ? 37.365 -17.363 224.179 1.00 23.02 91 GLY X N 1
ATOM 630 C CA . GLY A 1 96 ? 36.122 -16.738 224.484 1.00 23.05 91 GLY X CA 1
ATOM 631 C C . GLY A 1 96 ? 36.420 -15.373 223.894 1.00 22.85 91 GLY X C 1
ATOM 632 O O . GLY A 1 96 ? 36.555 -14.351 224.617 1.00 23.44 91 GLY X O 1
ATOM 633 N N . PHE A 1 97 ? 36.539 -15.384 222.564 1.00 21.09 92 PHE X N 1
ATOM 634 C CA . PHE A 1 97 ? 36.739 -14.190 221.781 1.00 18.93 92 PHE X CA 1
ATOM 635 C C . PHE A 1 97 ? 36.216 -14.452 220.372 1.00 18.31 92 PHE X C 1
ATOM 636 O O . PHE A 1 97 ? 36.699 -15.336 219.668 1.00 18.22 92 PHE X O 1
ATOM 644 N N . THR A 1 98 ? 35.216 -13.667 219.983 1.00 17.29 93 THR X N 1
ATOM 645 C CA . THR A 1 98 ? 34.606 -13.787 218.682 1.00 16.02 93 THR X CA 1
ATOM 646 C C . THR A 1 98 ? 34.740 -12.416 218.042 1.00 16.18 93 THR X C 1
ATOM 647 O O . THR A 1 98 ? 34.045 -11.456 218.406 1.00 15.36 93 THR X O 1
ATOM 651 N N . HIS A 1 99 ? 35.648 -12.323 217.079 1.00 16.84 94 HIS X N 1
ATOM 652 C CA . HIS A 1 99 ? 35.874 -11.046 216.437 1.00 17.69 94 HIS X CA 1
ATOM 653 C C . HIS A 1 99 ? 34.593 -10.266 216.123 1.00 18.84 94 HIS X C 1
ATOM 654 O O . HIS A 1 99 ? 34.382 -9.174 216.683 1.00 19.77 94 HIS X O 1
ATOM 661 N N . THR A 1 100 ? 33.744 -10.814 215.250 1.00 18.46 95 THR X N 1
ATOM 662 C CA . THR A 1 100 ? 32.520 -10.129 214.860 1.00 18.26 95 THR X CA 1
ATOM 663 C C . THR A 1 100 ? 31.601 -9.811 216.036 1.00 18.90 95 THR X C 1
ATOM 664 O O . THR A 1 100 ? 30.874 -8.807 216.008 1.00 18.86 95 THR X O 1
ATOM 668 N N . ARG A 1 101 ? 31.622 -10.648 217.070 1.00 19.19 96 ARG X N 1
ATOM 669 C CA . ARG A 1 101 ? 30.742 -10.399 218.207 1.00 19.82 96 ARG X CA 1
ATOM 670 C C . ARG A 1 101 ? 31.128 -9.077 218.853 1.00 20.52 96 ARG X C 1
ATOM 671 O O . ARG A 1 101 ? 30.268 -8.266 219.188 1.00 20.82 96 ARG X O 1
ATOM 679 N N . GLU A 1 102 ? 32.435 -8.884 219.017 1.00 21.03 97 GLU X N 1
ATOM 680 C CA . GLU A 1 102 ? 33.005 -7.690 219.626 1.00 21.25 97 GLU X CA 1
ATOM 681 C C . GLU A 1 102 ? 33.082 -6.528 218.645 1.00 21.58 97 GLU X C 1
ATOM 682 O O . GLU A 1 102 ? 32.971 -5.376 219.055 1.00 22.04 97 GLU X O 1
ATOM 688 N N . LEU A 1 103 ? 33.271 -6.804 217.357 1.00 21.32 98 LEU X N 1
ATOM 689 C CA . LEU A 1 103 ? 33.326 -5.695 216.399 1.00 21.53 98 LEU X CA 1
ATOM 690 C C . LEU A 1 103 ? 31.961 -5.028 216.305 1.00 21.53 98 LEU X C 1
ATOM 691 O O . LEU A 1 103 ? 31.880 -3.831 216.087 1.00 21.97 98 LEU X O 1
ATOM 696 N N . PHE A 1 104 ? 30.904 -5.821 216.474 1.00 21.39 99 PHE X N 1
ATOM 697 C CA . PHE A 1 104 ? 29.509 -5.359 216.428 1.00 21.06 99 PHE X CA 1
ATOM 698 C C . PHE A 1 104 ? 28.893 -5.075 217.790 1.00 20.95 99 PHE X C 1
ATOM 699 O O . PHE A 1 104 ? 27.699 -4.779 217.879 1.00 20.82 99 PHE X O 1
ATOM 707 N N . GLY A 1 105 ? 29.695 -5.166 218.845 1.00 21.00 100 GLY X N 1
ATOM 708 C CA . GLY A 1 105 ? 29.187 -4.903 220.182 1.00 21.55 100 GLY X CA 1
ATOM 709 C C . GLY A 1 105 ? 28.511 -3.550 220.250 1.00 22.03 100 GLY X C 1
ATOM 710 O O . GLY A 1 105 ? 28.946 -2.602 219.599 1.00 21.97 100 GLY X O 1
ATOM 711 N N . ALA A 1 106 ? 27.446 -3.460 221.036 1.00 22.80 101 ALA X N 1
ATOM 712 C CA . ALA A 1 106 ? 26.723 -2.202 221.196 1.00 23.63 101 ALA X CA 1
ATOM 713 C C . ALA A 1 106 ? 27.555 -1.179 221.966 1.00 24.48 101 ALA X C 1
ATOM 714 O O . ALA A 1 106 ? 27.695 -0.018 221.560 1.00 24.82 101 ALA X O 1
ATOM 716 N N . ASN A 1 107 ? 28.116 -1.612 223.083 1.00 25.18 102 ASN X N 1
ATOM 717 C CA . ASN A 1 107 ? 28.889 -0.699 223.931 1.00 26.13 102 ASN X CA 1
ATOM 718 C C . ASN A 1 107 ? 30.334 -0.506 223.429 1.00 25.41 102 ASN X C 1
ATOM 719 O O . ASN A 1 107 ? 31.228 -0.261 224.244 1.00 25.44 102 ASN X O 1
ATOM 724 N N . VAL A 1 108 ? 30.556 -0.619 222.106 1.00 23.99 103 VAL X N 1
ATOM 725 C CA . VAL A 1 108 ? 31.895 -0.442 221.522 1.00 22.56 103 VAL X CA 1
ATOM 726 C C . VAL A 1 108 ? 32.108 0.993 221.086 1.00 21.93 103 VAL X C 1
ATOM 727 O O . VAL A 1 108 ? 31.307 1.551 220.369 1.00 21.67 103 VAL X O 1
ATOM 731 N N . LEU A 1 109 ? 33.219 1.559 221.543 1.00 21.83 104 LEU X N 1
ATOM 732 C CA . LEU A 1 109 ? 33.611 2.934 221.300 1.00 21.41 104 LEU X CA 1
ATOM 733 C C . LEU A 1 109 ? 34.494 3.045 220.065 1.00 21.37 104 LEU X C 1
ATOM 734 O O . LEU A 1 109 ? 34.297 3.927 219.253 1.00 21.19 104 LEU X O 1
ATOM 739 N N . ASP A 1 110 ? 35.461 2.136 219.942 1.00 21.74 105 ASP X N 1
ATOM 740 C CA . ASP A 1 110 ? 36.419 2.056 218.825 1.00 21.77 105 ASP X CA 1
ATOM 741 C C . ASP A 1 110 ? 37.007 0.650 218.668 1.00 20.36 105 ASP X C 1
ATOM 742 O O . ASP A 1 110 ? 36.984 -0.133 219.606 1.00 20.25 105 ASP X O 1
ATOM 747 N N . ALA A 1 111 ? 37.530 0.340 217.485 1.00 19.14 106 ALA X N 1
ATOM 748 C CA . ALA A 1 111 ? 38.121 -0.970 217.206 1.00 18.33 106 ALA X CA 1
ATOM 749 C C . ALA A 1 111 ? 39.121 -0.918 216.061 1.00 17.90 106 ALA X C 1
ATOM 750 O O . ALA A 1 111 ? 38.986 -0.103 215.145 1.00 17.89 106 ALA X O 1
ATOM 752 N N . GLY A 1 112 ? 40.120 -1.793 216.116 1.00 17.46 107 GLY X N 1
ATOM 753 C CA . GLY A 1 112 ? 41.160 -1.844 215.089 1.00 17.28 107 GLY X CA 1
ATOM 754 C C . GLY A 1 112 ? 41.703 -3.248 214.948 1.00 17.63 107 GLY X C 1
ATOM 755 O O . GLY A 1 112 ? 41.655 -4.038 215.892 1.00 17.84 107 GLY X O 1
ATOM 756 N N . ILE A 1 113 ? 42.221 -3.571 213.767 1.00 17.81 108 ILE X N 1
ATOM 757 C CA . ILE A 1 113 ? 42.766 -4.907 213.521 1.00 17.64 108 ILE X CA 1
ATOM 758 C C . ILE A 1 113 ? 44.123 -4.722 212.883 1.00 18.05 108 ILE X C 1
ATOM 759 O O . ILE A 1 113 ? 44.271 -3.998 211.892 1.00 18.06 108 ILE X O 1
ATOM 764 N N . ALA A 1 114 ? 45.123 -5.375 213.446 1.00 18.53 109 ALA X N 1
ATOM 765 C CA . ALA A 1 114 ? 46.467 -5.243 212.927 1.00 18.96 109 ALA X CA 1
ATOM 766 C C . ALA A 1 114 ? 46.980 -6.597 212.520 1.00 19.54 109 ALA X C 1
ATOM 767 O O . ALA A 1 114 ? 46.528 -7.609 213.047 1.00 20.63 109 ALA X O 1
ATOM 769 N N . PHE A 1 115 ? 47.920 -6.612 211.587 1.00 19.82 110 PHE X N 1
ATOM 770 C CA . PHE A 1 115 ? 48.525 -7.840 211.093 1.00 20.44 110 PHE X CA 1
ATOM 771 C C . PHE A 1 115 ? 50.021 -7.646 211.111 1.00 21.84 110 PHE X C 1
ATOM 772 O O . PHE A 1 115 ? 50.511 -6.548 210.824 1.00 22.34 110 PHE X O 1
ATOM 780 N N . TYR A 1 116 ? 50.752 -8.705 211.447 1.00 23.07 111 TYR X N 1
ATOM 781 C CA . TYR A 1 116 ? 52.199 -8.626 211.516 1.00 24.03 111 TYR X CA 1
ATOM 782 C C . TYR A 1 116 ? 52.880 -9.982 211.587 1.00 24.41 111 TYR X C 1
ATOM 783 O O . TYR A 1 116 ? 52.252 -10.979 211.939 1.00 24.10 111 TYR X O 1
ATOM 792 N N . ARG A 1 117 ? 54.174 -9.992 211.247 1.00 25.06 112 ARG X N 1
ATOM 793 C CA . ARG A 1 117 ? 55.008 -11.192 211.265 1.00 25.38 112 ARG X CA 1
ATOM 794 C C . ARG A 1 117 ? 56.306 -10.901 212.001 1.00 25.87 112 ARG X C 1
ATOM 795 O O . ARG A 1 117 ? 57.070 -10.014 211.605 1.00 26.58 112 ARG X O 1
ATOM 797 N N . PRO A 1 128 ? 52.874 -12.384 207.894 1.00 32.17 123 PRO X N 1
ATOM 798 C CA . PRO A 1 128 ? 51.400 -12.400 207.827 1.00 31.73 123 PRO X CA 1
ATOM 799 C C . PRO A 1 128 ? 50.733 -13.440 208.732 1.00 30.96 123 PRO X C 1
ATOM 800 O O . PRO A 1 128 ? 49.572 -13.752 208.518 1.00 31.21 123 PRO X O 1
ATOM 802 N N . GLN A 1 129 ? 51.442 -13.967 209.728 1.00 30.07 124 GLN X N 1
ATOM 803 C CA . GLN A 1 129 ? 50.854 -14.994 210.589 1.00 29.19 124 GLN X CA 1
ATOM 804 C C . GLN A 1 129 ? 50.047 -14.533 211.827 1.00 27.90 124 GLN X C 1
ATOM 805 O O . GLN A 1 129 ? 49.261 -15.322 212.346 1.00 27.81 124 GLN X O 1
ATOM 811 N N . PHE A 1 130 ? 50.227 -13.291 212.294 1.00 26.48 125 PHE X N 1
ATOM 812 C CA . PHE A 1 130 ? 49.494 -12.796 213.481 1.00 25.63 125 PHE X CA 1
ATOM 813 C C . PHE A 1 130 ? 48.419 -11.705 213.294 1.00 24.25 125 PHE X C 1
ATOM 814 O O . PHE A 1 130 ? 48.563 -10.817 212.444 1.00 23.72 125 PHE X O 1
ATOM 822 N N . VAL A 1 13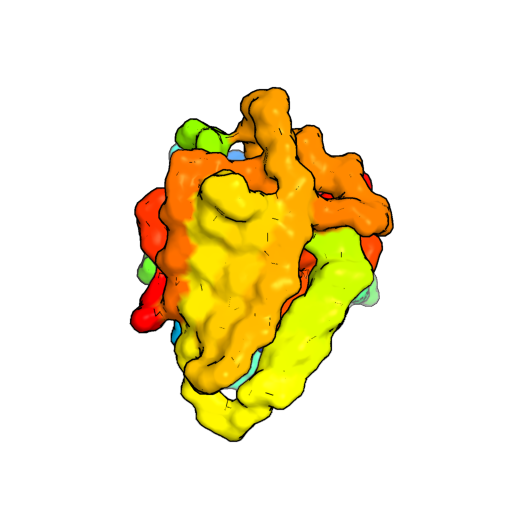1 ? 47.353 -11.791 214.103 1.00 22.65 126 VAL X N 1
ATOM 823 C CA . VAL A 1 131 ? 46.268 -10.807 214.074 1.00 21.82 126 VAL X CA 1
ATOM 824 C C . VAL A 1 131 ? 46.025 -10.212 215.454 1.00 21.23 126 VAL X C 1
ATOM 825 O O . VAL A 1 131 ? 45.915 -10.956 216.428 1.00 20.67 126 VAL X O 1
ATOM 829 N N . ARG A 1 132 ? 45.945 -8.887 215.540 1.00 21.12 127 ARG X N 1
ATOM 830 C CA . ARG A 1 132 ? 45.580 -8.222 216.789 1.00 22.01 127 ARG X CA 1
ATOM 831 C C . ARG A 1 132 ? 44.327 -7.409 216.586 1.00 21.98 127 ARG X C 1
ATOM 832 O O . ARG A 1 132 ? 44.233 -6.621 215.635 1.00 22.77 127 ARG X O 1
ATOM 840 N N . THR A 1 133 ? 43.368 -7.595 217.476 1.00 21.12 128 THR X N 1
ATOM 841 C CA . THR A 1 133 ? 42.144 -6.840 217.413 1.00 20.59 128 THR X CA 1
ATOM 842 C C . THR A 1 133 ? 42.100 -6.137 218.744 1.00 20.86 128 THR X C 1
ATOM 843 O O . THR A 1 133 ? 42.264 -6.749 219.810 1.00 21.19 128 THR X O 1
ATOM 847 N N . THR A 1 134 ? 41.885 -4.838 218.674 1.00 20.64 129 THR X N 1
ATOM 848 C CA . THR A 1 134 ? 41.801 -4.030 219.844 1.00 20.20 129 THR X CA 1
ATOM 849 C C . THR A 1 134 ? 40.405 -3.498 219.887 1.00 20.21 129 THR X C 1
ATOM 850 O O . THR A 1 134 ? 39.959 -2.888 218.913 1.00 20.12 129 THR X O 1
ATOM 854 N N . ILE A 1 135 ? 39.728 -3.734 221.010 1.00 19.98 130 ILE X N 1
ATOM 855 C CA . ILE A 1 135 ? 38.378 -3.229 221.222 1.00 20.41 130 ILE X CA 1
ATOM 856 C C . ILE A 1 135 ? 38.393 -2.245 222.427 1.00 20.96 130 ILE X C 1
ATOM 857 O O . ILE A 1 135 ? 39.044 -2.510 223.454 1.00 20.97 130 ILE X O 1
ATOM 862 N N . SER A 1 136 ? 37.681 -1.120 222.287 1.00 20.81 131 SER X N 1
ATOM 863 C CA . SER A 1 136 ? 37.573 -0.109 223.328 1.00 20.68 131 SER X CA 1
ATOM 864 C C . SER A 1 136 ? 36.094 0.057 223.585 1.00 20.76 131 SER X C 1
ATOM 865 O O . SER A 1 136 ? 35.347 0.422 222.685 1.00 20.46 131 SER X O 1
ATOM 868 N N . TYR A 1 137 ? 35.688 -0.213 224.823 1.00 20.89 132 TYR X N 1
ATOM 869 C CA . TYR A 1 137 ? 34.292 -0.160 225.243 1.00 20.66 132 TYR X CA 1
ATOM 870 C C . TYR A 1 137 ? 33.748 1.212 225.655 1.00 21.59 132 TYR X C 1
ATOM 871 O O . TYR A 1 137 ? 34.505 2.172 225.787 1.00 22.16 132 TYR X O 1
ATOM 880 N N . GLY A 1 138 ? 32.431 1.284 225.850 1.00 22.22 133 GLY X N 1
ATOM 881 C CA . GLY A 1 138 ? 31.716 2.500 226.247 1.00 22.89 133 GLY X CA 1
ATOM 882 C C . GLY A 1 138 ? 32.401 3.288 227.337 1.00 23.79 133 GLY X C 1
ATOM 883 O O . GLY A 1 138 ? 32.853 4.413 227.098 1.00 24.39 133 GLY X O 1
ATOM 884 N N . ASP A 1 139 ? 32.486 2.724 228.540 1.00 24.28 134 ASP X N 1
ATOM 885 C CA . ASP A 1 139 ? 33.182 3.430 229.609 1.00 25.00 134 ASP X CA 1
ATOM 886 C C . ASP A 1 139 ? 34.529 3.650 228.916 1.00 24.84 134 ASP X C 1
ATOM 887 O O . ASP A 1 139 ? 35.233 2.675 228.592 1.00 25.70 134 ASP X O 1
ATOM 892 N N . ASN A 1 140 ? 34.906 4.893 228.670 1.00 23.49 135 ASN X N 1
ATOM 893 C CA . ASN A 1 140 ? 36.159 5.138 227.964 1.00 22.69 135 ASN X CA 1
ATOM 894 C C . ASN A 1 140 ? 37.328 4.528 228.740 1.00 21.44 135 ASN X C 1
ATOM 895 O O . ASN A 1 140 ? 38.406 5.109 228.810 1.00 21.71 135 ASN X O 1
ATOM 900 N N . LEU A 1 141 ? 37.109 3.346 229.318 1.00 20.08 136 LEU X N 1
ATOM 901 C CA . LEU A 1 141 ? 38.122 2.682 230.160 1.00 19.06 136 LEU X CA 1
ATOM 902 C C . LEU A 1 141 ? 38.402 1.192 229.924 1.00 18.28 136 LEU X C 1
ATOM 903 O O . LEU A 1 141 ? 39.546 0.765 230.028 1.00 18.02 136 LEU X O 1
ATOM 908 N N . THR A 1 142 ? 37.372 0.415 229.618 1.00 17.58 137 THR X N 1
ATOM 909 C CA . THR A 1 142 ? 37.537 -1.012 229.391 1.00 17.54 137 THR X CA 1
ATOM 910 C C . THR A 1 142 ? 38.005 -1.328 227.957 1.00 18.08 137 THR X C 1
ATOM 911 O O . THR A 1 142 ? 37.482 -0.769 226.976 1.00 18.35 137 THR X O 1
ATOM 915 N N . SER A 1 143 ? 38.990 -2.220 227.836 1.00 17.98 138 SER X N 1
ATOM 916 C CA . SER A 1 143 ? 39.479 -2.638 226.530 1.00 18.21 138 SER X CA 1
ATOM 917 C C . SER A 1 143 ? 39.856 -4.120 226.540 1.00 18.42 138 SER X C 1
ATOM 918 O O . SER A 1 143 ? 39.978 -4.740 227.601 1.00 18.14 138 SER X O 1
ATOM 921 N N . THR A 1 144 ? 40.033 -4.673 225.342 1.00 18.89 139 THR X N 1
ATOM 922 C CA . THR A 1 144 ? 40.446 -6.059 225.145 1.00 19.26 139 THR X CA 1
ATOM 923 C C . THR A 1 144 ? 41.443 -6.091 223.993 1.00 19.49 139 THR X C 1
ATOM 924 O O . THR A 1 144 ? 41.230 -5.438 222.964 1.00 20.61 139 THR X O 1
ATOM 928 N N . VAL A 1 145 ? 42.534 -6.832 224.148 1.00 18.86 140 VAL X N 1
ATOM 929 C CA . VAL A 1 145 ? 43.512 -6.969 223.054 1.00 18.11 140 VAL X CA 1
ATOM 930 C C . VAL A 1 145 ? 43.741 -8.465 222.824 1.00 17.91 140 VAL X C 1
ATOM 931 O O . VAL A 1 145 ? 44.414 -9.136 223.615 1.00 17.99 140 VAL X O 1
ATOM 935 N N . HIS A 1 146 ? 43.167 -8.966 221.733 1.00 17.29 141 HIS X N 1
ATOM 936 C CA . HIS A 1 146 ? 43.261 -10.373 221.389 1.00 16.88 141 HIS X CA 1
ATOM 937 C C . HIS A 1 146 ? 44.221 -10.616 220.233 1.00 17.41 141 HIS X C 1
ATOM 938 O O . HIS A 1 146 ? 44.039 -10.057 219.148 1.00 17.97 141 HIS X O 1
ATOM 945 N N . LYS A 1 147 ? 45.232 -11.447 220.478 1.00 17.39 142 LYS X N 1
ATOM 946 C CA . LYS A 1 147 ? 46.211 -11.812 219.468 1.00 17.78 142 LYS X CA 1
ATOM 947 C C . LYS A 1 147 ? 45.916 -13.224 219.040 1.00 18.14 142 LYS X C 1
ATOM 948 O O . LYS A 1 147 ? 45.520 -14.059 219.863 1.00 18.30 142 LYS X O 1
ATOM 954 N N . SER A 1 148 ? 46.104 -13.503 217.753 1.00 18.22 143 SER X N 1
ATOM 955 C CA . SER A 1 148 ? 45.877 -14.848 217.258 1.00 18.32 143 SER X CA 1
ATOM 956 C C . SER A 1 148 ? 46.640 -15.108 215.961 1.00 18.24 143 SER X C 1
ATOM 957 O O . SER A 1 148 ? 47.393 -14.251 215.508 1.00 18.27 143 SER X O 1
ATOM 960 N N . VAL A 1 149 ? 46.442 -16.285 215.371 1.00 18.39 144 VAL X N 1
ATOM 961 C CA . VAL A 1 149 ? 47.110 -16.660 214.127 1.00 18.83 144 VAL X CA 1
ATOM 962 C C . VAL A 1 149 ? 46.229 -16.522 212.881 1.00 19.19 144 VAL X C 1
ATOM 963 O O . VAL A 1 149 ? 45.040 -16.858 212.906 1.00 19.33 144 VAL X O 1
ATOM 967 N N . VAL A 1 150 ? 46.815 -16.022 211.794 1.00 19.76 145 VAL X N 1
ATOM 968 C CA . VAL A 1 150 ? 46.114 -15.920 210.508 1.00 20.76 145 VAL X CA 1
ATOM 969 C C . VAL A 1 150 ? 46.393 -17.300 209.880 1.00 21.22 145 VAL X C 1
ATOM 970 O O . VAL A 1 150 ? 47.473 -17.527 209.349 1.00 21.20 145 VAL X O 1
ATOM 974 N N . ASP A 1 151 ? 45.426 -18.214 209.940 1.00 21.78 146 ASP X N 1
ATOM 975 C CA . ASP A 1 151 ? 45.637 -19.581 209.452 1.00 22.56 146 ASP X CA 1
ATOM 976 C C . ASP A 1 151 ? 44.607 -20.157 208.476 1.00 22.16 146 ASP X C 1
ATOM 977 O O . ASP A 1 151 ? 44.643 -21.352 208.203 1.00 21.60 146 ASP X O 1
ATOM 982 N N . GLN A 1 152 ? 43.702 -19.327 207.962 1.00 22.12 147 GLN X N 1
ATOM 983 C CA . GLN A 1 152 ? 42.684 -19.793 207.021 1.00 22.22 147 GLN X CA 1
ATOM 984 C C . GLN A 1 152 ? 42.961 -19.290 205.607 1.00 22.35 147 GLN X C 1
ATOM 985 O O . GLN A 1 152 ? 42.040 -18.864 204.913 1.00 21.90 147 GLN X O 1
ATOM 991 N N . LYS A 1 153 ? 44.225 -19.340 205.183 1.00 23.02 148 LYS X N 1
ATOM 992 C CA . LYS A 1 153 ? 44.610 -18.868 203.846 1.00 23.82 148 LYS X CA 1
ATOM 993 C C . LYS A 1 153 ? 43.917 -19.602 202.709 1.00 25.26 148 LYS X C 1
ATOM 994 O O . LYS A 1 153 ? 43.840 -19.072 201.611 1.00 25.91 148 LYS X O 1
ATOM 1000 N N . GLY A 1 154 ? 43.420 -20.811 202.976 1.00 26.39 149 GLY X N 1
ATOM 1001 C CA . GLY A 1 154 ? 42.735 -21.628 201.977 1.00 27.60 149 GLY X CA 1
ATOM 1002 C C . GLY A 1 154 ? 41.373 -21.103 201.544 1.00 28.80 149 GLY X C 1
ATOM 1003 O O . GLY A 1 154 ? 40.946 -21.343 200.412 1.00 28.63 149 GLY X O 1
ATOM 1004 N N . ILE A 1 155 ? 40.696 -20.391 202.445 1.00 30.19 150 ILE X N 1
ATOM 1005 C CA . ILE A 1 155 ? 39.368 -19.824 202.190 1.00 31.71 150 ILE X CA 1
ATOM 1006 C C . ILE A 1 155 ? 39.555 -18.492 201.494 1.00 32.69 150 ILE X C 1
ATOM 1007 O O . ILE A 1 155 ? 40.018 -17.525 202.107 1.00 32.82 150 ILE X O 1
ATOM 1012 N N . LEU A 1 156 ? 39.197 -18.425 200.220 1.00 33.84 151 LEU X N 1
ATOM 1013 C CA . LEU A 1 156 ? 39.375 -17.189 199.488 1.00 35.12 151 LEU X CA 1
ATOM 1014 C C . LEU A 1 156 ? 38.201 -16.244 199.601 1.00 36.91 151 LEU X C 1
ATOM 1015 O O . LEU A 1 156 ? 37.095 -16.647 199.939 1.00 36.57 151 LEU X O 1
ATOM 1020 N N . PRO A 1 157 ? 38.447 -14.962 199.329 1.00 39.22 152 PRO X N 1
ATOM 1021 C CA . PRO A 1 157 ? 37.357 -14.023 199.318 1.00 41.46 152 PRO X CA 1
ATOM 1022 C C . PRO A 1 157 ? 36.842 -14.194 197.900 1.00 44.02 152 PRO X C 1
ATOM 1023 O O . PRO A 1 157 ? 37.393 -13.627 196.944 1.00 44.48 152 PRO X O 1
ATOM 1027 N N . PHE A 1 158 ? 35.793 -14.981 197.759 1.00 46.63 153 PHE X N 1
ATOM 1028 C CA . PHE A 1 158 ? 35.243 -15.259 196.425 1.00 49.54 153 PHE X CA 1
ATOM 1029 C C . PHE A 1 158 ? 33.778 -14.807 196.225 1.00 51.38 153 PHE X C 1
ATOM 1030 O O . PHE A 1 158 ? 33.000 -15.445 195.473 1.00 50.84 153 PHE X O 1
ATOM 1038 N N . HIS A 1 159 ? 33.414 -13.708 196.896 1.00 53.16 154 HIS X N 1
ATOM 1039 C CA . HIS A 1 159 ? 32.027 -13.206 196.813 1.00 54.81 154 HIS X CA 1
ATOM 1040 C C . HIS A 1 159 ? 31.707 -11.922 195.976 1.00 56.94 154 HIS X C 1
ATOM 1041 O O . HIS A 1 159 ? 31.001 -12.020 194.955 1.00 57.32 154 HIS X O 1
ATOM 1048 N N . ASP A 1 160 ? 32.206 -10.748 196.392 1.00 58.47 155 ASP X N 1
ATOM 1049 C CA . ASP A 1 160 ? 31.973 -9.493 195.650 1.00 59.56 155 ASP X CA 1
ATOM 1050 C C . ASP A 1 160 ? 32.678 -9.521 194.305 1.00 60.07 155 ASP X C 1
ATOM 1051 O O . ASP A 1 160 ? 33.544 -8.689 194.001 1.00 60.04 155 ASP X O 1
ATOM 1056 N N . ARG A 1 161 ? 32.280 -10.502 193.508 1.00 60.71 156 ARG X N 1
ATOM 1057 C CA . ARG A 1 161 ? 32.831 -10.707 192.184 1.00 61.48 156 ARG X CA 1
ATOM 1058 C C . ARG A 1 161 ? 31.802 -11.126 191.129 1.00 61.62 156 ARG X C 1
ATOM 1059 O O . ARG A 1 161 ? 30.590 -11.100 191.383 1.00 61.69 156 ARG X O 1
ATOM 1067 N N . MET A 1 162 ? 32.315 -11.506 189.957 1.00 61.60 157 MET X N 1
ATOM 1068 C CA . MET A 1 162 ? 31.531 -11.951 188.791 1.00 61.82 157 MET X CA 1
ATOM 1069 C C . MET A 1 162 ? 30.368 -11.010 188.385 1.00 61.31 157 MET X C 1
ATOM 1070 O O . MET A 1 162 ? 29.245 -11.464 188.107 1.00 61.45 157 MET X O 1
ATOM 1075 N N . GLU A 1 163 ? 30.653 -9.706 188.355 1.00 60.35 158 GLU X N 1
ATOM 1076 C CA . GLU A 1 163 ? 29.662 -8.694 187.974 1.00 59.29 158 GLU X CA 1
ATOM 1077 C C . GLU A 1 163 ? 29.192 -8.824 186.509 1.00 58.39 158 GLU X C 1
ATOM 1078 O O . GLU A 1 163 ? 28.052 -8.476 186.197 1.00 58.50 158 GLU X O 1
ATOM 1080 N N . ALA A 1 164 ? 30.066 -9.322 185.627 1.00 57.15 159 ALA X N 1
ATOM 1081 C CA . ALA A 1 164 ? 29.746 -9.503 184.194 1.00 55.85 159 ALA X CA 1
ATOM 1082 C C . ALA A 1 164 ? 28.987 -10.812 183.907 1.00 54.70 159 ALA X C 1
ATOM 1083 O O . ALA A 1 164 ? 28.617 -11.536 184.842 1.00 54.65 159 ALA X O 1
ATOM 1085 N N . GLY A 1 165 ? 28.759 -11.110 182.622 1.00 53.21 160 GLY X N 1
ATOM 1086 C CA . GLY A 1 165 ? 28.028 -12.323 182.219 1.00 51.45 160 GLY X CA 1
ATOM 1087 C C . GLY A 1 165 ? 26.555 -11.996 182.032 1.00 49.90 160 GLY X C 1
ATOM 1088 O O . GLY A 1 165 ? 26.038 -12.052 180.910 1.00 49.71 160 GLY X O 1
ATOM 1089 N N . GLY A 1 166 ? 25.884 -11.658 183.139 1.00 48.32 161 GLY X N 1
ATOM 1090 C CA . GLY A 1 166 ? 24.467 -11.257 183.126 1.00 46.30 161 GLY X CA 1
ATOM 1091 C C . GLY A 1 166 ? 23.337 -12.268 183.007 1.00 44.41 161 GLY X C 1
ATOM 1092 O O . GLY A 1 166 ? 22.841 -12.742 184.022 1.00 44.35 161 GLY X O 1
ATOM 1093 N N . ARG A 1 167 ? 22.944 -12.582 181.765 1.00 42.43 162 ARG X N 1
ATOM 1094 C CA . ARG A 1 167 ? 21.838 -13.524 181.398 1.00 40.45 162 ARG X CA 1
ATOM 1095 C C . ARG A 1 167 ? 21.434 -14.697 182.331 1.00 38.75 162 ARG X C 1
ATOM 1096 O O . ARG A 1 167 ? 20.466 -15.411 182.038 1.00 38.73 162 ARG X O 1
ATOM 1104 N N . THR A 1 168 ? 22.165 -14.886 183.431 1.00 36.54 163 THR X N 1
ATOM 1105 C CA . THR A 1 168 ? 21.916 -15.943 184.430 1.00 34.32 163 THR X CA 1
ATOM 1106 C C . THR A 1 168 ? 20.438 -16.233 184.737 1.00 31.97 163 THR X C 1
ATOM 1107 O O . THR A 1 168 ? 19.571 -15.373 184.591 1.00 31.61 163 THR X O 1
ATOM 1111 N N . THR A 1 169 ? 20.184 -17.467 185.163 1.00 29.55 164 THR X N 1
ATOM 1112 C CA . THR A 1 169 ? 18.864 -17.930 185.548 1.00 27.00 164 THR X CA 1
ATOM 1113 C C . THR A 1 169 ? 18.685 -17.537 187.005 1.00 25.29 164 THR X C 1
ATOM 1114 O O . THR A 1 169 ? 19.399 -18.028 187.873 1.00 24.66 164 THR X O 1
ATOM 1118 N N . ARG A 1 170 ? 17.736 -16.649 187.277 1.00 23.98 165 ARG X N 1
ATOM 1119 C CA . ARG A 1 170 ? 17.509 -16.224 188.649 1.00 23.07 165 ARG X CA 1
ATOM 1120 C C . ARG A 1 170 ? 16.022 -16.114 188.942 1.00 21.91 165 ARG X C 1
ATOM 1121 O O . ARG A 1 170 ? 15.218 -15.890 188.038 1.00 20.98 165 ARG X O 1
ATOM 1129 N N . LEU A 1 171 ? 15.683 -16.279 190.220 1.00 21.81 166 LEU X N 1
ATOM 1130 C CA . LEU A 1 171 ? 14.310 -16.244 190.717 1.00 22.07 166 LEU X CA 1
ATOM 1131 C C . LEU A 1 171 ? 14.136 -15.415 191.993 1.00 21.82 166 LEU X C 1
ATOM 1132 O O . L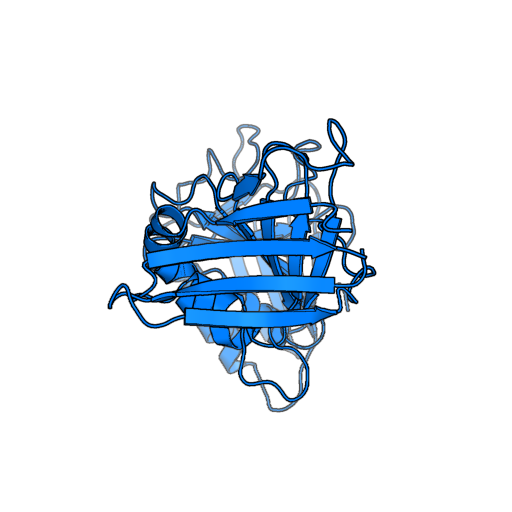EU A 1 171 ? 14.959 -15.506 192.909 1.00 21.56 166 LEU X O 1
ATOM 1137 N N . LEU A 1 172 ? 13.064 -14.615 192.042 1.00 21.72 167 LEU X N 1
ATOM 1138 C CA . LEU A 1 172 ? 12.744 -13.787 193.214 1.00 21.50 167 LEU X CA 1
ATOM 1139 C C . LEU A 1 172 ? 11.292 -14.011 193.616 1.00 22.45 167 LEU X C 1
ATOM 1140 O O . LEU A 1 172 ? 10.368 -13.601 192.909 1.00 22.18 167 LEU X O 1
ATOM 1145 N N . LEU A 1 173 ? 11.097 -14.665 194.761 1.00 23.71 168 LEU X N 1
ATOM 1146 C CA . LEU A 1 173 ? 9.747 -14.980 195.222 1.00 24.39 168 LEU X CA 1
ATOM 1147 C C . LEU A 1 173 ? 9.308 -13.963 196.235 1.00 24.21 168 LEU X C 1
ATOM 1148 O O . LEU A 1 173 ? 10.138 -13.448 196.984 1.00 24.66 168 LEU X O 1
ATOM 1153 N N . CYS A 1 174 ? 8.010 -13.675 196.264 1.00 23.82 169 CYS X N 1
ATOM 1154 C CA . CYS A 1 174 ? 7.465 -12.737 197.231 1.00 23.56 169 CYS X CA 1
ATOM 1155 C C . CYS A 1 174 ? 7.417 -13.365 198.630 1.00 23.49 169 CYS X C 1
ATOM 1156 O O . CYS A 1 174 ? 7.702 -14.549 198.803 1.00 23.17 169 CYS X O 1
ATOM 1159 N N . GLY A 1 175 ? 7.055 -12.559 199.626 1.00 23.78 170 GLY X N 1
ATOM 1160 C CA . GLY A 1 175 ? 6.952 -13.010 201.010 1.00 23.50 170 GLY X CA 1
ATOM 1161 C C . GLY A 1 175 ? 6.044 -14.213 201.157 1.00 23.51 170 GLY X C 1
ATOM 1162 O O . GLY A 1 175 ? 6.470 -15.245 201.670 1.00 23.72 170 GLY X O 1
ATOM 1163 N N . LYS A 1 176 ? 4.797 -14.079 200.703 1.00 23.63 171 LYS X N 1
ATOM 1164 C CA . LYS A 1 176 ? 3.796 -15.160 200.778 1.00 23.68 171 LYS X CA 1
ATOM 1165 C C . LYS A 1 176 ? 4.325 -16.479 200.198 1.00 23.73 171 LYS X C 1
ATOM 1166 O O . LYS A 1 176 ? 4.335 -17.498 200.889 1.00 24.37 171 LYS X O 1
ATOM 1168 N N . THR A 1 177 ? 4.764 -16.465 198.942 1.00 23.34 172 THR X N 1
ATOM 1169 C CA . THR A 1 177 ? 5.310 -17.668 198.304 1.00 22.67 172 THR X CA 1
ATOM 1170 C C . THR A 1 177 ? 6.572 -18.156 199.038 1.00 22.78 172 THR X C 1
ATOM 1171 O O . THR A 1 177 ? 6.705 -19.346 199.342 1.00 22.79 172 THR X O 1
ATOM 1175 N N . GLY A 1 178 ? 7.489 -17.232 199.320 1.00 22.83 173 GLY X N 1
ATOM 1176 C CA . GLY A 1 178 ? 8.727 -17.553 200.021 1.00 23.02 173 GLY X CA 1
ATOM 1177 C C . GLY A 1 178 ? 8.540 -18.220 201.371 1.00 23.37 173 GLY X C 1
ATOM 1178 O O . GLY A 1 178 ? 9.279 -19.133 201.707 1.00 23.50 173 GLY X O 1
ATOM 1179 N N . ALA A 1 179 ? 7.555 -17.768 202.146 1.00 23.98 174 ALA X N 1
ATOM 1180 C CA . ALA A 1 179 ? 7.289 -18.340 203.473 1.00 24.75 174 ALA X CA 1
ATOM 1181 C C . ALA A 1 179 ? 6.643 -19.705 203.348 1.00 25.28 174 ALA X C 1
ATOM 1182 O O . ALA A 1 179 ? 6.912 -20.622 204.125 1.00 25.38 174 ALA X O 1
ATOM 1184 N N . PHE A 1 180 ? 5.784 -19.825 202.351 1.00 25.87 175 PHE X N 1
ATOM 1185 C CA . PHE A 1 180 ? 5.067 -21.050 202.103 1.00 26.47 175 PHE X CA 1
ATOM 1186 C C . PHE A 1 180 ? 6.104 -22.100 201.650 1.00 26.37 175 PHE X C 1
ATOM 1187 O O . PHE A 1 180 ? 6.015 -23.270 202.023 1.00 26.80 175 PHE X O 1
ATOM 1195 N N . LEU A 1 181 ? 7.083 -21.674 200.852 1.00 25.77 176 LEU X N 1
ATOM 1196 C CA . LEU A 1 181 ? 8.141 -22.564 200.373 1.00 25.49 176 LEU X CA 1
ATOM 1197 C C . LEU A 1 181 ? 9.006 -23.089 201.520 1.00 25.50 176 LEU X C 1
ATOM 1198 O O . LEU A 1 181 ? 9.439 -24.245 201.523 1.00 25.31 176 LEU X O 1
ATOM 1203 N N . LEU A 1 182 ? 9.253 -22.223 202.494 1.00 25.45 177 LEU X N 1
ATOM 1204 C CA . LEU A 1 182 ? 10.073 -22.572 203.630 1.00 24.89 177 LEU X CA 1
ATOM 1205 C C . LEU A 1 182 ? 9.271 -23.521 204.545 1.00 24.65 177 LEU X C 1
ATOM 1206 O O . LEU A 1 182 ? 9.799 -24.536 205.000 1.00 24.62 177 LEU X O 1
ATOM 1211 N N . LYS A 1 183 ? 8.005 -23.198 204.809 1.00 24.48 178 LYS X N 1
ATOM 1212 C CA . LYS A 1 183 ? 7.173 -24.041 205.679 1.00 24.75 178 LYS X CA 1
ATOM 1213 C C . LYS A 1 183 ? 7.169 -25.461 205.162 1.00 24.76 178 LYS X C 1
ATOM 1214 O O . LYS A 1 183 ? 7.306 -26.415 205.933 1.00 24.62 178 LYS X O 1
ATOM 1216 N N . TRP A 1 184 ? 7.012 -25.571 203.843 1.00 25.05 179 TRP X N 1
ATOM 1217 C CA . TRP A 1 184 ? 6.982 -26.838 203.126 1.00 24.90 179 TRP X CA 1
ATOM 1218 C C . TRP A 1 184 ? 8.328 -27.535 203.247 1.00 24.93 179 TRP X C 1
ATOM 1219 O O . TRP A 1 184 ? 8.393 -28.718 203.545 1.00 24.67 179 TRP X O 1
ATOM 1230 N N . LEU A 1 185 ? 9.408 -26.803 203.020 1.00 25.56 180 LEU X N 1
ATOM 1231 C CA . LEU A 1 185 ? 10.722 -27.412 203.132 1.00 26.53 180 LEU X CA 1
ATOM 1232 C C . LEU A 1 185 ? 10.971 -28.045 204.487 1.00 27.58 180 LEU X C 1
ATOM 1233 O O . LEU A 1 185 ? 11.258 -29.240 204.563 1.00 27.20 180 LEU X O 1
ATOM 1238 N N . ARG A 1 186 ? 10.857 -27.256 205.554 1.00 29.29 181 ARG X N 1
ATOM 1239 C CA . ARG A 1 186 ? 11.114 -27.790 206.895 1.00 30.91 181 ARG X CA 1
ATOM 1240 C C . ARG A 1 186 ? 10.177 -28.907 207.343 1.00 30.67 181 ARG X C 1
ATOM 1241 O O . ARG A 1 186 ? 10.523 -29.675 208.237 1.00 30.79 181 ARG X O 1
ATOM 1249 N N . GLN A 1 187 ? 8.999 -29.016 206.741 1.00 30.49 182 GLN X N 1
ATOM 1250 C CA . GLN A 1 187 ? 8.119 -30.089 207.154 1.00 30.43 182 GLN X CA 1
ATOM 1251 C C . GLN A 1 187 ? 8.485 -31.388 206.426 1.00 30.46 182 GLN X C 1
ATOM 1252 O O . GLN A 1 187 ? 7.857 -32.428 206.638 1.00 30.55 182 GLN X O 1
ATOM 1258 N N . GLN A 1 188 ? 9.509 -31.311 205.571 1.00 30.35 183 GLN X N 1
ATOM 1259 C CA . GLN A 1 188 ? 10.011 -32.474 204.834 1.00 30.21 183 GLN X CA 1
ATOM 1260 C C . GLN A 1 188 ? 11.261 -32.968 205.528 1.00 30.48 183 GLN X C 1
ATOM 1261 O O . GLN A 1 188 ? 11.686 -34.103 205.330 1.00 30.38 183 GLN X O 1
ATOM 1267 N N . LYS A 1 189 ? 11.841 -32.091 206.347 1.00 31.06 184 LYS X N 1
ATOM 1268 C CA . LYS A 1 189 ? 13.060 -32.365 207.102 1.00 31.34 184 LYS X CA 1
ATOM 1269 C C . LYS A 1 189 ? 12.858 -33.522 208.072 1.00 31.88 184 LYS X C 1
ATOM 1270 O O . LYS A 1 189 ? 11.772 -33.690 208.640 1.00 32.10 184 LYS X O 1
ATOM 1276 N N . THR A 1 190 ? 13.911 -34.315 208.248 1.00 32.20 185 THR X N 1
ATOM 1277 C CA . THR A 1 190 ? 13.899 -35.461 209.153 1.00 32.44 185 THR X CA 1
ATOM 1278 C C . THR A 1 190 ? 15.108 -35.289 210.076 1.00 32.97 185 THR X C 1
ATOM 1279 O O . THR A 1 190 ? 15.578 -34.150 210.272 1.00 33.13 185 THR X O 1
ATOM 1283 N N . LYS A 1 191 ? 15.615 -36.386 210.644 1.00 33.20 186 LYS X N 1
ATOM 1284 C CA . LYS A 1 191 ? 16.788 -36.292 211.528 1.00 33.30 186 LYS X CA 1
ATOM 1285 C C . LYS A 1 191 ? 18.001 -36.196 210.606 1.00 33.12 186 LYS X C 1
ATOM 1286 O O . LYS A 1 191 ? 18.901 -35.378 210.824 1.00 33.00 186 LYS X O 1
ATOM 1292 N N . GLU A 1 192 ? 18.002 -37.044 209.574 1.00 32.88 187 GLU X N 1
ATOM 1293 C CA . GLU A 1 192 ? 19.079 -37.090 208.588 1.00 32.51 187 GLU X CA 1
ATOM 1294 C C . GLU A 1 192 ? 18.808 -36.146 207.404 1.00 31.57 187 GLU X C 1
ATOM 1295 O O . GLU A 1 192 ? 17.650 -35.844 207.076 1.00 31.28 187 GLU X O 1
ATOM 1301 N N . ASP A 1 193 ? 19.887 -35.688 206.768 1.00 30.64 188 ASP X N 1
ATOM 1302 C CA . ASP A 1 193 ? 19.775 -34.768 205.644 1.00 29.65 188 ASP X CA 1
ATOM 1303 C C . ASP A 1 193 ? 19.438 -35.523 204.361 1.00 28.75 188 ASP X C 1
ATOM 1304 O O . ASP A 1 193 ? 19.690 -36.724 204.239 1.00 28.73 188 ASP X O 1
ATOM 1309 N N . GLN A 1 194 ? 18.863 -34.801 203.407 1.00 27.55 189 GLN X N 1
ATOM 1310 C CA . GLN A 1 194 ? 18.472 -35.374 202.141 1.00 26.26 189 GLN X CA 1
ATOM 1311 C C . GLN A 1 194 ? 18.938 -34.410 201.065 1.00 24.63 189 GLN X C 1
ATOM 1312 O O . GLN A 1 194 ? 19.311 -33.277 201.363 1.00 24.19 189 GLN X O 1
ATOM 1318 N N . THR A 1 195 ? 18.922 -34.850 199.811 1.00 23.04 190 THR X N 1
ATOM 1319 C CA . THR A 1 195 ? 19.325 -33.947 198.753 1.00 21.24 190 THR X CA 1
ATOM 1320 C C . THR A 1 195 ? 17.999 -33.466 198.135 1.00 20.13 190 THR X C 1
ATOM 1321 O O . THR A 1 195 ? 17.100 -34.269 197.900 1.00 19.55 190 THR X O 1
ATOM 1325 N N . VAL A 1 196 ? 17.879 -32.165 197.881 1.00 19.12 191 VAL X N 1
ATOM 1326 C CA . VAL A 1 196 ? 16.666 -31.634 197.278 1.00 18.10 191 VAL X CA 1
ATOM 1327 C C . VAL A 1 196 ? 17.055 -31.245 195.872 1.00 17.50 191 VAL X C 1
ATOM 1328 O O . VAL A 1 196 ? 18.092 -30.608 195.680 1.00 17.64 191 VAL X O 1
ATOM 1332 N N . THR A 1 197 ? 16.255 -31.613 194.876 1.00 16.32 192 THR X N 1
ATOM 1333 C CA . THR A 1 197 ? 16.608 -31.194 193.544 1.00 15.02 192 THR X CA 1
ATOM 1334 C C . THR A 1 197 ? 15.704 -29.974 193.309 1.00 13.72 192 THR X C 1
ATOM 1335 O O . THR A 1 197 ? 14.523 -30.020 193.606 1.00 13.17 192 THR X O 1
ATOM 1339 N N . VAL A 1 198 ? 16.277 -28.892 192.783 1.00 13.00 193 VAL X N 1
ATOM 1340 C CA . VAL A 1 198 ? 15.584 -27.642 192.494 1.00 12.06 193 VAL X CA 1
ATOM 1341 C C . VAL A 1 198 ? 15.733 -27.482 190.993 1.00 11.99 193 VAL X C 1
ATOM 1342 O O . VAL A 1 198 ? 16.840 -27.506 190.487 1.00 13.14 193 VAL X O 1
ATOM 1346 N N . SER A 1 199 ? 14.653 -27.322 190.253 1.00 11.26 194 SER X N 1
ATOM 1347 C CA . SER A 1 199 ? 14.816 -27.174 188.814 1.00 10.93 194 SER X CA 1
ATOM 1348 C C . SER A 1 199 ? 14.015 -26.004 188.297 1.00 10.78 194 SER X C 1
ATOM 1349 O O . SER A 1 199 ? 13.104 -25.525 188.972 1.00 11.42 194 SER X O 1
ATOM 1352 N N . VAL A 1 200 ? 14.356 -25.545 187.102 1.00 9.91 195 VAL X N 1
ATOM 1353 C CA . VAL A 1 200 ? 13.680 -24.420 186.520 1.00 9.90 195 VAL X CA 1
ATOM 1354 C C . VAL A 1 200 ? 13.422 -24.763 185.083 1.00 10.53 195 VAL X C 1
ATOM 1355 O O . VAL A 1 200 ? 14.324 -25.201 184.361 1.00 10.71 195 VAL X O 1
ATOM 1359 N N . SER A 1 201 ? 12.177 -24.559 184.681 1.00 10.85 196 SER X N 1
ATOM 1360 C CA . SER A 1 201 ? 11.721 -24.813 183.340 1.00 11.38 196 SER X CA 1
ATOM 1361 C C . SER A 1 201 ? 11.592 -23.508 182.591 1.00 12.33 196 SER X C 1
ATOM 1362 O O . SER A 1 201 ? 10.940 -22.584 183.077 1.00 12.82 196 SER X O 1
ATOM 1365 N N . GLU A 1 202 ? 12.200 -23.408 181.418 1.00 13.09 197 GLU X N 1
ATOM 1366 C CA . GLU A 1 202 ? 12.060 -22.183 180.662 1.00 14.36 197 GLU X CA 1
ATOM 1367 C C . GLU A 1 202 ? 10.708 -22.213 179.917 1.00 14.73 197 GLU X C 1
ATOM 1368 O O . GLU A 1 202 ? 10.043 -21.179 179.803 1.00 14.74 197 GLU X O 1
ATOM 1374 N N . THR A 1 203 ? 10.313 -23.390 179.419 1.00 14.84 198 THR X N 1
ATOM 1375 C CA . THR A 1 203 ? 9.042 -23.555 178.696 1.00 15.27 198 THR X CA 1
ATOM 1376 C C . THR A 1 203 ? 7.876 -23.065 179.547 1.00 15.59 198 THR X C 1
ATOM 1377 O O . THR A 1 203 ? 7.142 -22.152 179.156 1.00 15.85 198 THR X O 1
ATOM 1381 N N . LEU A 1 204 ? 7.717 -23.684 180.710 1.00 15.63 199 LEU X N 1
ATOM 1382 C CA . LEU A 1 204 ? 6.678 -23.326 181.655 1.00 16.03 199 LEU X CA 1
ATOM 1383 C C . LEU A 1 204 ? 7.460 -22.381 182.524 1.00 16.79 199 LEU X C 1
ATOM 1384 O O . LEU A 1 204 ? 8.639 -22.637 182.761 1.00 17.89 199 LEU X O 1
ATOM 1389 N N . SER A 1 205 ? 6.900 -21.294 183.021 1.00 16.65 200 SER X N 1
ATOM 1390 C CA . SER A 1 205 ? 7.771 -20.486 183.886 1.00 16.60 200 SER X CA 1
ATOM 1391 C C . SER A 1 205 ? 7.603 -21.069 185.287 1.00 16.75 200 SER X C 1
ATOM 1392 O O . SER A 1 205 ? 6.919 -20.484 186.141 1.00 17.06 200 SER X O 1
ATOM 1395 N N . ILE A 1 206 ? 8.236 -22.228 185.508 1.00 16.25 201 ILE X N 1
ATOM 1396 C CA . ILE A 1 206 ? 8.101 -22.959 186.767 1.00 16.28 201 ILE X CA 1
ATOM 1397 C C . ILE A 1 206 ? 9.369 -23.541 187.382 1.00 16.45 201 ILE X C 1
ATOM 1398 O O . ILE A 1 206 ? 10.232 -24.075 186.682 1.00 17.03 201 ILE X O 1
ATOM 1403 N N . VAL A 1 207 ? 9.453 -23.427 188.706 1.00 16.05 202 VAL X N 1
ATOM 1404 C CA . VAL A 1 207 ? 10.552 -23.940 189.504 1.00 15.85 202 VAL X CA 1
ATOM 1405 C C . VAL A 1 207 ? 9.975 -24.980 190.423 1.00 15.58 202 VAL X C 1
ATOM 1406 O O . VAL A 1 207 ? 8.985 -24.707 191.110 1.00 15.68 202 VAL X O 1
ATOM 1410 N N . THR A 1 208 ? 10.565 -26.171 190.461 1.00 15.08 203 THR X N 1
ATOM 1411 C CA . THR A 1 208 ? 9.990 -27.176 191.338 1.00 14.70 203 THR X CA 1
ATOM 1412 C C . THR A 1 208 ? 11.014 -27.705 192.349 1.00 14.50 203 THR X C 1
ATOM 1413 O O . THR A 1 208 ? 12.178 -27.921 192.022 1.00 14.03 203 THR X O 1
ATOM 1417 N N . PHE A 1 209 ? 10.556 -27.904 193.581 1.00 14.63 204 PHE X N 1
ATOM 1418 C CA . PHE A 1 209 ? 11.399 -28.421 194.659 1.00 14.46 204 PHE X CA 1
ATOM 1419 C C . PHE A 1 209 ? 10.980 -29.868 194.824 1.00 14.74 204 PHE X C 1
ATOM 1420 O O . PHE A 1 209 ? 9.824 -30.157 195.102 1.00 14.91 204 PHE X O 1
ATOM 1428 N N . SER A 1 210 ? 11.934 -30.769 194.640 1.00 15.57 205 SER X N 1
ATOM 1429 C CA . SER A 1 210 ? 11.681 -32.203 194.699 1.00 17.08 205 SER X CA 1
ATOM 1430 C C . SER A 1 210 ? 12.550 -32.910 195.708 1.00 18.01 205 SER X C 1
ATOM 1431 O O . SER A 1 210 ? 13.788 -32.799 195.699 1.00 17.81 205 SER X O 1
ATOM 1434 N N . LEU A 1 211 ? 11.888 -33.652 196.580 1.00 19.37 206 LEU X N 1
ATOM 1435 C CA . LEU A 1 211 ? 12.603 -34.316 197.638 1.00 21.10 206 LEU X CA 1
ATOM 1436 C C . LEU A 1 211 ? 11.886 -35.604 198.044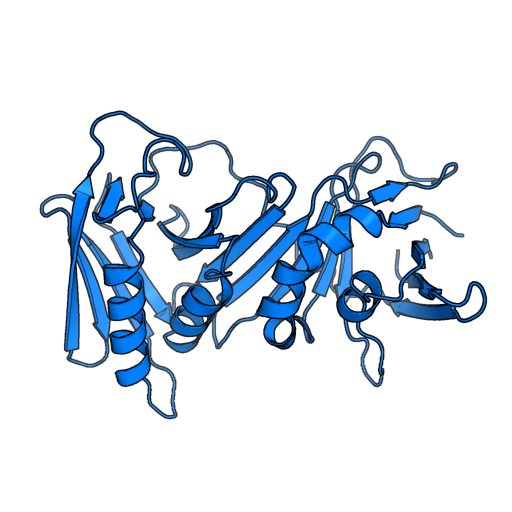 1.00 21.74 206 LEU X C 1
ATOM 1437 O O . LEU A 1 211 ? 10.653 -35.651 198.105 1.00 21.71 206 LEU X O 1
ATOM 1442 N N . GLY A 1 212 ? 12.656 -36.651 198.324 1.00 22.56 207 GLY X N 1
ATOM 1443 C CA . GLY A 1 212 ? 12.060 -37.928 198.687 1.00 23.27 207 GLY X CA 1
ATOM 1444 C C . GLY A 1 212 ? 11.123 -38.192 197.534 1.00 23.95 207 GLY X C 1
ATOM 1445 O O . GLY A 1 212 ? 11.568 -38.277 196.381 1.00 24.51 207 GLY X O 1
ATOM 1446 N N . GLY A 1 213 ? 9.831 -38.313 197.833 1.00 24.08 208 GLY X N 1
ATOM 1447 C CA . GLY A 1 213 ? 8.816 -38.555 196.800 1.00 23.61 208 GLY X CA 1
ATOM 1448 C C . GLY A 1 213 ? 7.733 -37.487 196.720 1.00 23.53 208 GLY X C 1
ATOM 1449 O O . GLY A 1 213 ? 6.627 -37.771 196.284 1.00 23.64 208 GLY X O 1
ATOM 1450 N N . VAL A 1 214 ? 8.043 -36.260 197.139 1.00 23.44 209 VAL X N 1
ATOM 1451 C CA . VAL A 1 214 ? 7.082 -35.146 197.113 1.00 23.50 209 VAL X CA 1
ATOM 1452 C C . VAL A 1 214 ? 7.674 -33.916 196.442 1.00 23.65 209 VAL X C 1
ATOM 1453 O O . VAL A 1 214 ? 8.880 -33.701 196.495 1.00 23.80 209 VAL X O 1
ATOM 1457 N N . SER A 1 215 ? 6.833 -33.106 195.812 1.00 23.89 210 SER X N 1
ATOM 1458 C CA . SER A 1 215 ? 7.332 -31.928 195.122 1.00 24.62 210 SER X CA 1
ATOM 1459 C C . SER A 1 215 ? 6.549 -30.672 195.397 1.00 25.17 210 SER X C 1
ATOM 1460 O O . SER A 1 215 ? 5.376 -30.730 195.789 1.00 25.58 210 SER X O 1
ATOM 1463 N N . LYS A 1 216 ? 7.191 -29.526 195.196 1.00 25.10 211 LYS X N 1
ATOM 1464 C CA . LYS A 1 216 ? 6.462 -28.287 195.330 1.00 25.27 211 LYS X CA 1
ATOM 1465 C C . LYS A 1 216 ? 6.681 -27.536 194.025 1.00 24.90 211 LYS X C 1
ATOM 1466 O O . LYS A 1 216 ? 7.816 -27.344 193.587 1.00 24.90 211 LYS X O 1
ATOM 1472 N N . ILE A 1 217 ? 5.579 -27.122 193.420 1.00 24.41 212 ILE X N 1
ATOM 1473 C CA . ILE A 1 217 ? 5.583 -26.395 192.164 1.00 24.34 212 ILE X CA 1
ATOM 1474 C C . ILE A 1 217 ? 5.291 -24.903 192.378 1.00 24.00 212 ILE X C 1
ATOM 1475 O O . ILE A 1 217 ? 4.333 -24.544 193.056 1.00 24.48 212 ILE X O 1
ATOM 1480 N N . ILE A 1 218 ? 6.114 -24.038 191.800 1.00 23.41 213 ILE X N 1
ATOM 1481 C CA . ILE A 1 218 ? 5.902 -22.600 191.889 1.00 23.13 213 ILE X CA 1
ATOM 1482 C C . ILE A 1 218 ? 6.062 -21.972 190.506 1.00 23.20 213 ILE X C 1
ATOM 1483 O O . ILE A 1 218 ? 7.068 -22.198 189.830 1.00 23.44 213 ILE X O 1
ATOM 1488 N N . ASP A 1 219 ? 5.083 -21.189 190.073 1.00 22.99 214 ASP X N 1
ATOM 1489 C CA . ASP A 1 219 ? 5.221 -20.531 188.780 1.00 22.82 214 ASP X CA 1
ATOM 1490 C C . ASP A 1 219 ? 5.622 -19.071 188.990 1.00 22.37 214 ASP X C 1
ATOM 1491 O O . ASP A 1 219 ? 5.392 -18.509 190.059 1.00 22.45 214 ASP X O 1
ATOM 1496 N N . PHE A 1 220 ? 6.222 -18.462 187.974 1.00 21.87 215 PHE X N 1
ATOM 1497 C CA . PHE A 1 220 ? 6.659 -17.068 188.069 1.00 21.44 215 PHE X CA 1
ATOM 1498 C C . PHE A 1 220 ? 6.467 -16.302 186.762 1.00 21.69 215 PHE X C 1
ATOM 1499 O O . PHE A 1 220 ? 6.359 -16.901 185.693 1.00 21.52 215 PHE X O 1
ATOM 1507 N N . LYS A 1 221 ? 6.421 -14.977 186.849 1.00 22.18 216 LYS X N 1
ATOM 1508 C CA . LYS A 1 221 ? 6.286 -14.164 185.645 1.00 22.87 216 LYS X CA 1
ATOM 1509 C C . LYS A 1 221 ? 7.722 -13.851 185.204 1.00 23.78 216 LYS X C 1
ATOM 1510 O O . LYS A 1 221 ? 8.496 -13.234 185.957 1.00 23.72 216 LYS X O 1
ATOM 1512 N N . PRO A 1 222 ? 8.089 -14.281 183.986 1.00 24.44 217 PRO X N 1
ATOM 1513 C CA . PRO A 1 222 ? 9.437 -14.021 183.501 1.00 25.30 217 PRO X CA 1
ATOM 1514 C C . PRO A 1 222 ? 9.555 -12.639 182.859 1.00 26.49 217 PRO X C 1
ATOM 1515 O O . PRO A 1 222 ? 8.683 -12.260 182.068 1.00 26.79 217 PRO X O 1
ATOM 1519 N N . GLU A 1 223 ? 10.609 -11.890 183.185 1.00 27.47 218 GLU X N 1
ATOM 1520 C CA . GLU A 1 223 ? 10.790 -10.562 182.585 1.00 28.85 218 GLU X CA 1
ATOM 1521 C C . GLU A 1 223 ? 11.335 -10.555 181.154 1.00 29.67 218 GLU X C 1
ATOM 1522 O O . GLU A 1 223 ? 12.389 -11.134 180.882 1.00 29.91 218 GLU X O 1
ATOM 1528 N N . THR A 1 224 ? 10.602 -9.895 180.251 1.00 30.34 219 THR X N 1
ATOM 1529 C CA . THR A 1 224 ? 11.009 -9.781 178.853 1.00 31.13 219 THR X CA 1
ATOM 1530 C C . THR A 1 224 ? 12.293 -8.968 178.840 1.00 31.99 219 THR X C 1
ATOM 1531 O O . THR A 1 224 ? 13.359 -9.498 178.514 1.00 32.24 219 THR X O 1
ATOM 1535 N N . LYS A 1 225 ? 12.178 -7.687 179.199 1.00 32.65 220 LYS X N 1
ATOM 1536 C CA . LYS A 1 225 ? 13.311 -6.768 179.237 1.00 33.23 220 LYS X CA 1
ATOM 1537 C C . LYS A 1 225 ? 14.556 -7.424 179.842 1.00 33.73 220 LYS X C 1
ATOM 1538 O O . LYS A 1 225 ? 14.480 -8.022 180.925 1.00 33.66 220 LYS X O 1
ATOM 1540 N N . PRO A 1 226 ? 15.703 -7.318 179.137 1.00 34.13 221 PRO X N 1
ATOM 1541 C CA . PRO A 1 226 ? 16.972 -7.874 179.617 1.00 34.37 221 PRO X CA 1
ATOM 1542 C C . PRO A 1 226 ? 17.423 -7.119 180.867 1.00 34.53 221 PRO X C 1
ATOM 1543 O O . PRO A 1 226 ? 17.665 -5.911 180.807 1.00 34.93 221 PRO X O 1
ATOM 1547 N N . VAL A 1 227 ? 17.532 -7.828 181.987 1.00 34.42 222 VAL X N 1
ATOM 1548 C CA . VAL A 1 227 ? 17.934 -7.210 183.258 1.00 34.40 222 VAL X CA 1
ATOM 1549 C C . VAL A 1 227 ? 19.288 -7.709 183.801 1.00 34.26 222 VAL X C 1
ATOM 1550 O O . VAL A 1 227 ? 19.842 -8.698 183.314 1.00 34.45 222 VAL X O 1
ATOM 1554 N N . SER A 1 228 ? 19.815 -7.020 184.809 1.00 33.79 223 SER X N 1
ATOM 1555 C CA . SER A 1 228 ? 21.091 -7.402 185.407 1.00 33.41 223 SER X CA 1
ATOM 1556 C C . SER A 1 228 ? 20.982 -7.329 186.917 1.00 33.00 223 SER X C 1
ATOM 1557 O O . SER A 1 228 ? 20.472 -6.349 187.467 1.00 32.85 223 SER X O 1
ATOM 1560 N N . GLY A 1 229 ? 21.465 -8.369 187.588 1.00 32.60 224 GLY X N 1
ATOM 1561 C CA . GLY A 1 229 ? 21.391 -8.420 189.037 1.00 32.15 224 GLY X CA 1
ATOM 1562 C C . GLY A 1 229 ? 19.921 -8.501 189.374 1.00 31.73 224 GLY X C 1
ATOM 1563 O O . GLY A 1 229 ? 19.161 -9.155 188.664 1.00 31.61 224 GLY X O 1
ATOM 1564 N N . TRP A 1 230 ? 19.515 -7.838 190.449 1.00 31.52 225 TRP X N 1
ATOM 1565 C CA . TRP A 1 230 ? 18.116 -7.864 190.858 1.00 30.95 225 TRP X CA 1
ATOM 1566 C C . TRP A 1 230 ? 17.285 -6.654 190.435 1.00 31.41 225 TRP X C 1
ATOM 1567 O O . TRP A 1 230 ? 16.058 -6.752 190.367 1.00 31.36 225 TRP X O 1
ATOM 1578 N N . ASP A 1 231 ? 17.934 -5.525 190.153 1.00 32.18 226 ASP X N 1
ATOM 1579 C CA . ASP A 1 231 ? 17.206 -4.313 189.741 1.00 33.19 226 ASP X CA 1
ATOM 1580 C C . ASP A 1 231 ? 16.299 -4.637 188.554 1.00 33.88 226 ASP X C 1
ATOM 1581 O O . ASP A 1 231 ? 16.738 -5.263 187.588 1.00 34.04 226 ASP X O 1
ATOM 1586 N N . GLY A 1 232 ? 15.039 -4.220 188.627 1.00 34.49 227 GLY X N 1
ATOM 1587 C CA . GLY A 1 232 ? 14.086 -4.508 187.552 1.00 35.38 227 GLY X CA 1
ATOM 1588 C C . GLY A 1 232 ? 13.396 -5.861 187.712 1.00 36.19 227 GLY X C 1
ATOM 1589 O O . GLY A 1 232 ? 13.108 -6.547 186.725 1.00 36.23 227 GLY X O 1
ATOM 1590 N N . LEU A 1 233 ? 13.141 -6.227 188.969 1.00 36.85 228 LEU X N 1
ATOM 1591 C CA . LEU A 1 233 ? 12.464 -7.458 189.385 1.00 37.29 228 LEU X CA 1
ATOM 1592 C C . LEU A 1 233 ? 11.931 -7.221 190.808 1.00 38.23 228 LEU X C 1
ATOM 1593 O O . LEU A 1 233 ? 11.813 -8.173 191.592 1.00 38.39 228 LEU X O 1
ATOM 1598 N N . LYS A 1 234 ? 11.612 -5.960 191.145 1.00 38.81 229 LYS X N 1
ATOM 1599 C CA . LYS A 1 234 ? 11.133 -5.609 192.498 1.00 39.01 229 LYS X CA 1
ATOM 1600 C C . LYS A 1 234 ? 10.026 -4.543 192.520 1.00 39.76 229 LYS X C 1
ATOM 1601 O O . LYS A 1 234 ? 10.321 -3.365 192.709 1.00 39.84 229 LYS X O 1
ATOM 1607 N N . GLY A 1 235 ? 8.762 -4.924 192.330 1.00 40.55 230 GLY X N 1
ATOM 1608 C CA . GLY A 1 235 ? 8.372 -6.301 192.073 1.00 41.16 230 GLY X CA 1
ATOM 1609 C C . GLY A 1 235 ? 7.736 -7.125 193.179 1.00 41.46 230 GLY X C 1
ATOM 1610 O O . GLY A 1 235 ? 6.501 -7.225 193.233 1.00 41.24 230 GLY X O 1
ATOM 1611 N N . LYS A 1 236 ? 8.574 -7.708 194.053 1.00 41.66 231 LYS X N 1
ATOM 1612 C CA . LYS A 1 236 ? 8.099 -8.614 195.130 1.00 41.74 231 LYS X CA 1
ATOM 1613 C C . LYS A 1 236 ? 7.020 -8.105 196.118 1.00 41.37 231 LYS X C 1
ATOM 1614 O O . LYS A 1 236 ? 7.169 -8.156 197.348 1.00 41.46 231 LYS X O 1
ATOM 1620 N N . LYS A 1 237 ? 5.926 -7.611 195.548 1.00 40.67 232 LYS X N 1
ATOM 1621 C CA . LYS A 1 237 ? 4.824 -7.107 196.340 1.00 39.97 232 LYS X CA 1
ATOM 1622 C C . LYS A 1 237 ? 3.849 -8.266 196.566 1.00 39.27 232 LYS X C 1
ATOM 1623 O O . LYS A 1 237 ? 3.558 -8.607 197.714 1.00 39.70 232 LYS X O 1
ATOM 1629 N N . SER A 1 238 ? 3.355 -8.873 195.487 1.00 37.93 233 SER X N 1
ATOM 1630 C CA . SER A 1 238 ? 2.420 -9.998 195.587 1.00 36.62 233 SER X CA 1
ATOM 1631 C C . SER A 1 238 ? 2.593 -11.011 194.453 1.00 35.56 233 SER X C 1
ATOM 1632 O O . SER A 1 238 ? 1.803 -11.957 194.321 1.00 35.63 233 SER X O 1
ATOM 1635 N N . VAL A 1 239 ? 3.625 -10.808 193.637 1.00 33.97 234 VAL X N 1
ATOM 1636 C CA . VAL A 1 239 ? 3.895 -11.682 192.493 1.00 32.18 234 VAL X CA 1
ATOM 1637 C C . VAL A 1 239 ? 5.353 -12.159 192.469 1.00 30.47 234 VAL X C 1
ATOM 1638 O O . VAL A 1 239 ? 6.265 -11.438 192.873 1.00 30.42 234 VAL X O 1
ATOM 1642 N N . ASP A 1 240 ? 5.547 -13.382 191.991 1.00 28.66 235 ASP X N 1
ATOM 1643 C CA . ASP A 1 240 ? 6.860 -14.014 191.911 1.00 27.14 235 ASP X CA 1
ATOM 1644 C C . ASP A 1 240 ? 7.469 -13.805 190.529 1.00 25.71 235 ASP X C 1
ATOM 1645 O O . ASP A 1 240 ? 6.867 -14.151 189.510 1.00 25.39 235 ASP X O 1
ATOM 1650 N N . VAL A 1 241 ? 8.670 -13.238 190.498 1.00 24.45 236 VAL X N 1
ATOM 1651 C CA . VAL A 1 241 ? 9.335 -12.938 189.229 1.00 23.53 236 VAL X CA 1
ATOM 1652 C C . VAL A 1 241 ? 10.595 -13.793 188.978 1.00 22.42 236 VAL X C 1
ATOM 1653 O O . VAL A 1 241 ? 11.205 -14.294 189.921 1.00 22.01 236 VAL X O 1
ATOM 1657 N N . GLY A 1 242 ? 10.971 -13.953 187.706 1.00 21.62 237 GLY X N 1
ATOM 1658 C CA . GLY A 1 242 ? 12.148 -14.744 187.336 1.00 21.14 237 GLY X CA 1
ATOM 1659 C C . GLY A 1 242 ? 12.673 -14.544 185.924 1.00 20.92 237 GLY X C 1
ATOM 1660 O O . GLY A 1 242 ? 11.967 -14.053 185.054 1.00 20.67 237 GLY X O 1
ATOM 1661 N N . VAL A 1 243 ? 13.927 -14.931 185.707 1.00 21.11 238 VAL X N 1
ATOM 1662 C CA . VAL A 1 243 ? 14.591 -14.826 184.401 1.00 21.42 238 VAL X CA 1
ATOM 1663 C C . VAL A 1 243 ? 15.205 -16.194 184.155 1.00 21.98 238 VAL X C 1
ATOM 1664 O O . VAL A 1 243 ? 15.862 -16.747 185.042 1.00 21.90 238 VAL X O 1
ATOM 1668 N N . VAL A 1 244 ? 15.003 -16.748 182.963 1.00 22.87 239 VAL X N 1
ATOM 1669 C CA . VAL A 1 244 ? 15.531 -18.080 182.657 1.00 23.63 239 VAL X CA 1
ATOM 1670 C C . VAL A 1 244 ? 15.917 -18.257 181.198 1.00 24.52 239 VAL X C 1
ATOM 1671 O O . VAL A 1 244 ? 15.073 -18.077 180.308 1.00 24.83 239 VAL X O 1
ATOM 1675 N N . HIS A 1 245 ? 17.172 -18.606 180.925 1.00 25.18 240 HIS X N 1
ATOM 1676 C CA . HIS A 1 245 ? 17.519 -18.849 179.514 1.00 25.79 240 HIS X CA 1
ATOM 1677 C C . HIS A 1 245 ? 17.779 -20.306 179.095 1.00 25.08 240 HIS X C 1
ATOM 1678 O O . HIS A 1 245 ? 17.905 -20.599 177.911 1.00 25.13 240 HIS X O 1
ATOM 1685 N N . THR A 1 246 ? 17.850 -21.201 180.073 1.00 24.46 241 THR X N 1
ATOM 1686 C CA . THR A 1 246 ? 18.039 -22.628 179.819 1.00 23.88 241 THR X CA 1
ATOM 1687 C C . THR A 1 246 ? 17.448 -23.310 181.032 1.00 22.72 241 THR X C 1
ATOM 1688 O O . THR A 1 246 ? 17.480 -22.753 182.123 1.00 22.61 241 THR X O 1
ATOM 1692 N N . ASP A 1 247 ? 16.908 -24.507 180.856 1.00 21.79 242 ASP X N 1
ATOM 1693 C CA . ASP A 1 247 ? 16.389 -25.228 181.986 1.00 20.78 242 ASP X CA 1
ATOM 1694 C C . ASP A 1 247 ? 17.537 -25.417 182.948 1.00 20.49 242 ASP X C 1
ATOM 1695 O O . ASP A 1 247 ? 18.678 -25.590 182.535 1.00 20.83 242 ASP X O 1
ATOM 1700 N N . ALA A 1 248 ? 17.227 -25.377 184.235 1.00 20.09 243 ALA X N 1
ATOM 1701 C CA . ALA A 1 248 ? 18.219 -25.540 185.282 1.00 19.38 243 ALA X CA 1
ATOM 1702 C C . ALA A 1 248 ? 17.790 -26.679 186.187 1.00 19.34 243 ALA X C 1
ATOM 1703 O O . ALA A 1 248 ? 16.596 -26.917 186.371 1.00 19.90 243 ALA X O 1
ATOM 1705 N N . LEU A 1 249 ? 18.770 -27.376 186.743 1.00 18.83 244 LEU X N 1
ATOM 1706 C CA . LEU A 1 249 ? 18.551 -28.478 187.667 1.00 18.41 244 LEU X CA 1
ATOM 1707 C C . LEU A 1 249 ? 19.708 -28.492 188.645 1.00 18.21 244 LEU X C 1
ATOM 1708 O O . LEU A 1 249 ? 20.874 -28.538 188.254 1.00 17.96 244 LEU X O 1
ATOM 1713 N N . SER A 1 250 ? 19.378 -28.448 189.921 1.00 18.27 245 SER X N 1
ATOM 1714 C CA . SER A 1 250 ? 20.384 -28.486 190.962 1.00 18.82 245 SER X CA 1
ATOM 1715 C C . SER A 1 250 ? 19.913 -29.433 192.018 1.00 19.13 245 SER X C 1
ATOM 1716 O O . SER A 1 250 ? 18.724 -29.544 192.255 1.00 18.87 245 SER X O 1
ATOM 1719 N N . ARG A 1 251 ? 20.852 -30.122 192.648 1.00 19.90 246 ARG X N 1
ATOM 1720 C CA . ARG A 1 251 ? 20.522 -31.015 193.746 1.00 20.52 246 ARG X CA 1
ATOM 1721 C C . ARG A 1 251 ? 21.437 -30.669 194.916 1.00 20.61 246 ARG X C 1
ATOM 1722 O O . ARG A 1 251 ? 22.589 -31.100 195.010 1.00 21.31 246 ARG X O 1
ATOM 1730 N N . VAL A 1 252 ? 20.880 -29.869 195.805 1.00 19.95 247 VAL X N 1
ATOM 1731 C CA . VAL A 1 252 ? 21.591 -29.364 196.953 1.00 20.06 247 VAL X CA 1
ATOM 1732 C C . VAL A 1 252 ? 21.136 -29.979 198.266 1.00 20.28 247 VAL X C 1
ATOM 1733 O O . VAL A 1 252 ? 20.134 -30.718 198.312 1.00 20.32 247 VAL X O 1
ATOM 1737 N N . SER A 1 253 ? 21.880 -29.667 199.329 1.00 20.16 248 SER X N 1
ATOM 1738 C CA . SER A 1 253 ? 21.560 -30.161 200.659 1.00 20.45 248 SER X CA 1
ATOM 1739 C C . SER A 1 253 ? 20.367 -29.444 201.249 1.00 20.92 248 SER X C 1
ATOM 1740 O O . SER A 1 253 ? 20.325 -28.208 201.254 1.00 20.54 248 SER X O 1
ATOM 1743 N N . LEU A 1 254 ? 19.407 -30.227 201.745 1.00 21.47 249 LEU X N 1
ATOM 1744 C CA . LEU A 1 254 ? 18.199 -29.696 202.367 1.00 22.21 249 LEU X CA 1
ATOM 1745 C C . LEU A 1 254 ? 18.502 -28.822 203.571 1.00 23.66 249 LEU X C 1
ATOM 1746 O O . LEU A 1 254 ? 17.919 -27.748 203.679 1.00 24.28 249 LEU X O 1
ATOM 1751 N N . GLU A 1 255 ? 19.397 -29.267 204.468 1.00 24.68 250 GLU X N 1
ATOM 1752 C CA . GLU A 1 255 ? 19.769 -28.460 205.642 1.00 25.51 250 GLU X CA 1
ATOM 1753 C C . GLU A 1 255 ? 20.310 -27.126 205.177 1.00 25.39 250 GLU X C 1
ATOM 1754 O O . GLU A 1 255 ? 19.911 -26.072 205.688 1.00 26.15 250 GLU X O 1
ATOM 1760 N N . SER A 1 256 ? 21.220 -27.177 204.207 1.00 24.55 251 SER X N 1
ATOM 1761 C CA . SER A 1 256 ? 21.806 -25.957 203.680 1.00 24.14 251 SER X CA 1
ATOM 1762 C C . SER A 1 256 ? 20.743 -25.041 203.088 1.00 23.71 251 SER X C 1
ATOM 1763 O O . SER A 1 256 ? 20.813 -23.834 203.255 1.00 24.02 251 SER X O 1
ATOM 1766 N N . LEU A 1 257 ? 19.759 -25.614 202.404 1.00 23.01 252 LEU X N 1
ATOM 1767 C CA . LEU A 1 257 ? 18.720 -24.815 201.778 1.00 22.27 252 LEU X CA 1
ATOM 1768 C C . LEU A 1 257 ? 17.869 -24.088 202.809 1.00 21.85 252 LEU X C 1
ATOM 1769 O O . LEU A 1 257 ? 17.656 -22.892 202.679 1.00 21.61 252 LEU X O 1
ATOM 1774 N N . ILE A 1 258 ? 17.392 -24.814 203.819 1.00 21.70 253 ILE X N 1
ATOM 1775 C CA . ILE A 1 258 ? 1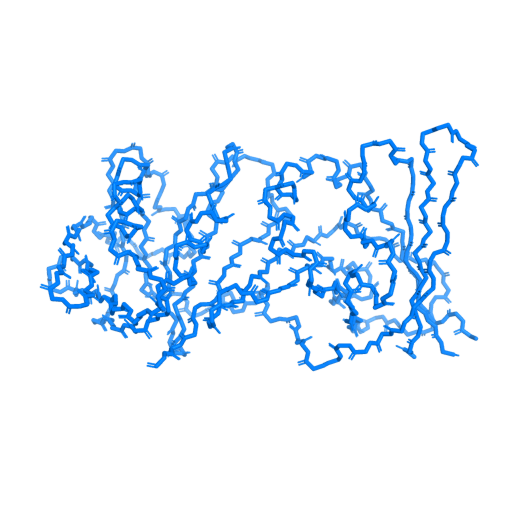6.581 -24.247 204.893 1.00 21.69 253 ILE X CA 1
ATOM 1776 C C . ILE A 1 258 ? 17.343 -23.055 205.511 1.00 21.48 253 ILE X C 1
ATOM 1777 O O . ILE A 1 258 ? 16.886 -21.918 205.476 1.00 21.36 253 ILE X O 1
ATOM 1782 N N . ALA A 1 259 ? 18.512 -23.334 206.075 1.00 21.27 254 ALA X N 1
ATOM 1783 C CA . ALA A 1 259 ? 19.338 -22.313 206.698 1.00 21.08 254 ALA X CA 1
ATOM 1784 C C . ALA A 1 259 ? 19.624 -21.160 205.728 1.00 21.14 254 ALA X C 1
ATOM 1785 O O . ALA A 1 259 ? 19.549 -19.986 206.095 1.00 20.75 254 ALA X O 1
ATOM 1787 N N . ALA A 1 260 ? 19.953 -21.498 204.484 1.00 21.05 255 ALA X N 1
ATOM 1788 C CA . ALA A 1 260 ? 20.242 -20.476 203.507 1.00 20.79 255 ALA X CA 1
ATOM 1789 C C . ALA A 1 260 ? 19.049 -19.527 203.423 1.00 21.06 255 ALA X C 1
ATOM 1790 O O . ALA A 1 260 ? 19.214 -18.323 203.613 1.00 21.68 255 ALA X O 1
ATOM 1792 N N . LEU A 1 261 ? 17.860 -20.066 203.148 1.00 20.85 256 LEU X N 1
ATOM 1793 C CA . LEU A 1 261 ? 16.638 -19.262 203.043 1.00 20.70 256 LEU X CA 1
ATOM 1794 C C . LEU A 1 261 ? 16.252 -18.534 204.324 1.00 21.94 256 LEU X C 1
ATOM 1795 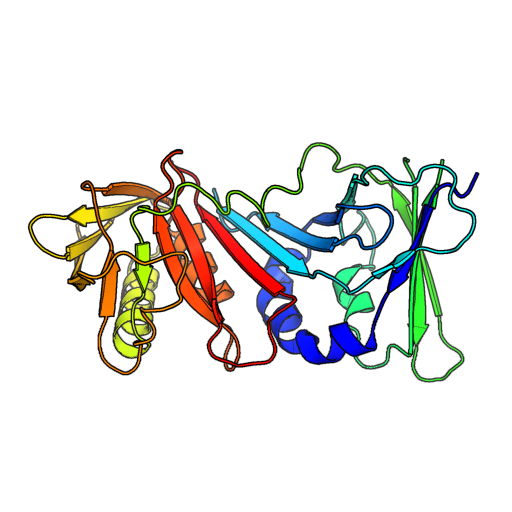O O . LEU A 1 261 ? 15.585 -17.508 204.283 1.00 22.53 256 LEU X O 1
ATOM 1800 N N . ARG A 1 262 ? 16.671 -19.067 205.461 1.00 22.85 257 ARG X N 1
ATOM 1801 C CA . ARG A 1 262 ? 16.349 -18.476 206.734 1.00 23.69 257 ARG X CA 1
ATOM 1802 C C . ARG A 1 262 ? 17.343 -17.372 207.089 1.00 23.87 257 ARG X C 1
ATOM 1803 O O . ARG A 1 262 ? 16.960 -16.357 207.662 1.00 23.97 257 ARG X O 1
ATOM 1811 N N . LEU A 1 263 ? 18.613 -17.579 206.736 1.00 23.97 258 LEU X N 1
ATOM 1812 C CA . LEU A 1 263 ? 19.702 -16.624 206.976 1.00 23.61 258 LEU X CA 1
ATOM 1813 C C . LEU A 1 263 ? 19.634 -15.375 206.093 1.00 22.87 258 LEU X C 1
ATOM 1814 O O . LEU A 1 263 ? 20.002 -14.281 206.524 1.00 21.83 258 LEU X O 1
ATOM 1819 N N . CYS A 1 264 ? 19.166 -15.543 204.864 1.00 23.13 259 CYS X N 1
ATOM 1820 C CA . CYS A 1 264 ? 19.061 -14.422 203.934 1.00 24.10 259 CYS X CA 1
ATOM 1821 C C . CYS A 1 264 ? 17.734 -13.643 204.025 1.00 24.93 259 CYS X C 1
ATOM 1822 O O . CYS A 1 264 ? 17.494 -12.719 203.242 1.00 24.91 259 CYS X O 1
ATOM 1825 N N . LYS A 1 265 ? 16.888 -14.028 204.979 1.00 25.58 260 LYS X N 1
ATOM 1826 C CA . LYS A 1 265 ? 15.625 -13.369 205.223 1.00 26.44 260 LYS X CA 1
ATOM 1827 C C . LYS A 1 265 ? 15.887 -12.550 206.490 1.00 26.99 260 LYS X C 1
ATOM 1828 O O . LYS A 1 265 ? 15.671 -13.038 207.613 1.00 27.27 260 LYS X O 1
ATOM 1834 N N . VAL A 1 266 ? 16.356 -11.313 206.307 1.00 26.99 261 VAL X N 1
ATOM 1835 C CA . VAL A 1 266 ? 16.651 -10.412 207.418 1.00 27.11 261 VAL X CA 1
ATOM 1836 C C . VAL A 1 266 ? 15.620 -9.287 207.398 1.00 27.39 261 VAL X C 1
ATOM 1837 O O . VAL A 1 266 ? 15.703 -8.390 206.557 1.00 27.74 261 VAL X O 1
ATOM 1841 N N . PRO A 1 267 ? 14.644 -9.330 208.322 1.00 27.61 262 PRO X N 1
ATOM 1842 C CA . PRO A 1 267 ? 13.556 -8.339 208.428 1.00 27.30 262 PRO X CA 1
ATOM 1843 C C . PRO A 1 267 ? 14.012 -6.880 208.433 1.00 26.42 262 PRO X C 1
ATOM 1844 O O . PRO A 1 267 ? 14.740 -6.452 209.320 1.00 25.80 262 PRO X O 1
ATOM 1848 N N . GLY A 1 268 ? 13.561 -6.145 207.422 1.00 26.09 263 GLY X N 1
ATOM 1849 C CA . GLY A 1 268 ? 13.892 -4.738 207.245 1.00 25.37 263 GLY X CA 1
ATOM 1850 C C . GLY A 1 268 ? 15.193 -4.581 206.484 1.00 24.93 263 GLY X C 1
ATOM 1851 O O . GLY A 1 268 ? 15.722 -3.471 206.383 1.00 25.24 263 GLY X O 1
ATOM 1852 N N . TRP A 1 269 ? 15.707 -5.692 205.948 1.00 24.02 264 TRP X N 1
ATOM 1853 C CA . TRP A 1 269 ? 16.975 -5.690 205.220 1.00 23.34 264 TRP X CA 1
ATOM 1854 C C . TRP A 1 269 ? 17.067 -6.540 203.954 1.00 22.62 264 TRP X C 1
ATOM 1855 O O . TRP A 1 269 ? 17.166 -6.005 202.852 1.00 22.85 264 TRP X O 1
ATOM 1866 N N . PHE A 1 270 ? 17.038 -7.858 204.115 1.00 21.36 265 PHE X N 1
ATOM 1867 C CA . PHE A 1 270 ? 17.152 -8.763 202.981 1.00 20.01 265 PHE X CA 1
ATOM 1868 C C . PHE A 1 270 ? 16.012 -9.743 202.890 1.00 19.50 265 PHE X C 1
ATOM 1869 O O . PHE A 1 270 ? 15.359 -10.038 203.886 1.00 18.88 265 PHE X O 1
ATOM 1877 N N . THR A 1 271 ? 15.806 -10.230 201.669 1.00 19.54 266 THR X N 1
ATOM 1878 C CA . THR A 1 271 ? 14.797 -11.224 201.328 1.00 19.77 266 THR X CA 1
ATOM 1879 C C . THR A 1 271 ? 15.495 -12.163 200.323 1.00 19.89 266 THR X C 1
ATOM 1880 O O . THR A 1 271 ? 16.213 -11.690 199.439 1.00 19.81 266 THR X O 1
ATOM 1884 N N . PRO A 1 272 ? 15.289 -13.487 200.456 1.00 20.01 267 PRO X N 1
ATOM 1885 C CA . PRO A 1 272 ? 15.935 -14.491 199.615 1.00 20.21 267 PRO X CA 1
ATOM 1886 C C . PRO A 1 272 ? 15.668 -14.438 198.125 1.00 20.78 267 PRO X C 1
ATOM 1887 O O . PRO A 1 272 ? 14.547 -14.189 197.691 1.00 21.23 267 PRO X O 1
ATOM 1891 N N . GLY A 1 273 ? 16.725 -14.680 197.363 1.00 21.16 268 GLY X N 1
ATOM 1892 C CA . GLY A 1 273 ? 16.670 -14.730 195.920 1.00 21.86 268 GLY X CA 1
ATOM 1893 C C . GLY A 1 273 ? 17.532 -15.917 195.532 1.00 22.47 268 GLY X C 1
ATOM 1894 O O . GLY A 1 273 ? 18.593 -16.133 196.134 1.00 22.77 268 GLY X O 1
ATOM 1895 N N . LEU A 1 274 ? 17.091 -16.688 194.540 1.00 22.43 269 LEU X N 1
ATOM 1896 C CA . LEU A 1 274 ? 17.853 -17.843 194.082 1.00 22.38 269 LEU X CA 1
ATOM 1897 C C . LEU A 1 274 ? 18.500 -17.541 192.749 1.00 22.27 269 LEU X C 1
ATOM 1898 O O . LEU A 1 274 ? 17.858 -16.972 191.875 1.00 22.35 269 LEU X O 1
ATOM 1903 N N . ILE A 1 275 ? 19.769 -17.920 192.591 1.00 22.05 270 ILE X N 1
ATOM 1904 C CA . ILE A 1 275 ? 20.487 -17.686 191.344 1.00 21.66 270 ILE X CA 1
ATOM 1905 C C . ILE A 1 275 ? 21.197 -18.986 190.967 1.00 22.35 270 ILE X C 1
ATOM 1906 O O . ILE A 1 275 ? 21.844 -19.607 191.809 1.00 22.15 270 ILE X O 1
ATOM 1911 N N . TRP A 1 276 ? 21.070 -19.388 189.704 1.00 22.97 271 TRP X N 1
ATOM 1912 C CA . TRP A 1 276 ? 21.709 -20.590 189.187 1.00 23.58 271 TRP X CA 1
ATOM 1913 C C . TRP A 1 276 ? 22.917 -20.205 188.378 1.00 25.11 271 TRP X C 1
ATOM 1914 O O . TRP A 1 276 ? 22.798 -19.749 187.237 1.00 25.37 271 TRP X O 1
ATOM 1925 N N . HIS A 1 277 ? 24.087 -20.390 188.968 1.00 26.65 272 HIS X N 1
ATOM 1926 C CA . HIS A 1 277 ? 25.316 -20.056 188.280 1.00 28.10 272 HIS X CA 1
ATOM 1927 C C . HIS A 1 277 ? 25.738 -21.112 187.278 1.00 29.55 272 HIS X C 1
ATOM 1928 O O . HIS A 1 277 ? 25.512 -22.315 187.464 1.00 29.83 272 HIS X O 1
ATOM 1935 N N . SER A 1 278 ? 26.357 -20.632 186.208 1.00 31.00 273 SER X N 1
ATOM 1936 C CA . SER A 1 278 ? 26.858 -21.479 185.141 1.00 32.68 273 SER X CA 1
ATOM 1937 C C . SER A 1 278 ? 27.745 -22.597 185.713 1.00 33.46 273 SER X C 1
ATOM 1938 O O . SER A 1 278 ? 27.785 -23.712 185.171 1.00 33.71 273 SER X O 1
ATOM 1941 N N . ASN A 1 279 ? 28.445 -22.286 186.808 1.00 33.59 274 ASN X N 1
ATOM 1942 C CA . ASN A 1 279 ? 29.347 -23.236 187.454 1.00 33.47 274 ASN X CA 1
ATOM 1943 C C . ASN A 1 279 ? 28.741 -24.170 188.526 1.00 33.13 274 ASN X C 1
ATOM 1944 O O . ASN A 1 279 ? 29.212 -24.185 189.661 1.00 33.48 274 ASN X O 1
ATOM 1949 N N . GLU A 1 280 ? 27.706 -24.940 188.166 1.00 32.62 275 GLU X N 1
ATOM 1950 C CA . GLU A 1 280 ? 27.061 -25.911 189.091 1.00 32.12 275 GLU X CA 1
ATOM 1951 C C . GLU A 1 280 ? 26.574 -25.349 190.451 1.00 31.18 275 GLU X C 1
ATOM 1952 O O . GLU A 1 280 ? 26.078 -26.107 191.290 1.00 31.55 275 GLU X O 1
ATOM 1958 N N . ILE A 1 281 ? 26.705 -24.044 190.680 1.00 29.68 276 ILE X N 1
ATOM 1959 C CA . ILE A 1 281 ? 26.313 -23.475 191.971 1.00 28.20 276 ILE X CA 1
ATOM 1960 C C . ILE A 1 281 ? 25.018 -22.670 192.075 1.00 26.52 276 ILE X C 1
ATOM 1961 O O . ILE A 1 281 ? 24.814 -21.713 191.333 1.00 26.31 276 ILE X O 1
ATOM 1966 N N . LEU A 1 282 ? 24.160 -23.089 193.012 1.00 24.94 277 LEU X N 1
ATOM 1967 C CA . LEU A 1 282 ? 22.896 -22.419 193.317 1.00 23.76 277 LEU X CA 1
ATOM 1968 C C . LEU A 1 282 ? 23.160 -21.440 194.480 1.00 22.95 277 LEU X C 1
ATOM 1969 O O . LEU A 1 282 ? 23.542 -21.857 195.575 1.00 23.21 277 LEU X O 1
ATOM 1974 N N . GLU A 1 283 ? 22.959 -20.147 194.242 1.00 21.61 278 GLU X N 1
ATOM 1975 C CA . GLU A 1 283 ? 23.202 -19.143 195.262 1.00 20.56 278 GLU X CA 1
ATOM 1976 C C . GLU A 1 283 ? 21.916 -18.575 195.839 1.00 20.32 278 GLU X C 1
ATOM 1977 O O . GLU A 1 283 ? 21.012 -18.166 195.113 1.00 20.63 278 GLU X O 1
ATOM 1983 N N . VAL A 1 284 ? 21.838 -18.554 197.159 1.00 20.00 279 VAL X N 1
ATOM 1984 C CA . VAL A 1 284 ? 20.698 -17.986 197.855 1.00 19.77 279 VAL X CA 1
ATOM 1985 C C . VAL A 1 284 ? 21.206 -16.610 198.237 1.00 20.20 279 VAL X C 1
ATOM 1986 O O . VAL A 1 284 ? 22.141 -16.513 199.027 1.00 21.02 279 VAL X O 1
ATOM 1990 N N . GLU A 1 285 ? 20.610 -15.554 197.689 1.00 19.72 280 GLU X N 1
ATOM 1991 C CA . GLU A 1 285 ? 21.078 -14.202 197.988 1.00 19.57 280 GLU X CA 1
ATOM 1992 C C . GLU A 1 285 ? 20.062 -13.291 198.641 1.00 19.38 280 GLU X C 1
ATOM 1993 O O . GLU A 1 285 ? 18.896 -13.241 198.240 1.00 19.65 280 GLU X O 1
ATOM 1999 N N . GLY A 1 286 ? 20.528 -12.571 199.652 1.00 18.99 281 GLY X N 1
ATOM 2000 C CA . GLY A 1 286 ? 19.712 -11.622 200.351 1.00 19.04 281 GLY X CA 1
ATOM 2001 C C . GLY A 1 286 ? 19.557 -10.477 199.378 1.00 19.60 281 GLY X C 1
ATOM 2002 O O . GLY A 1 286 ? 20.535 -9.820 199.017 1.00 20.10 281 GLY X O 1
ATOM 2003 N N . VAL A 1 287 ? 18.324 -10.241 198.944 1.00 19.65 282 VAL X N 1
ATOM 2004 C CA . VAL A 1 287 ? 18.030 -9.170 198.013 1.00 19.47 282 VAL X CA 1
ATOM 2005 C C . VAL A 1 287 ? 17.584 -8.032 198.906 1.00 19.96 282 VAL X C 1
ATOM 2006 O O . VAL A 1 287 ? 16.648 -8.210 199.682 1.00 20.01 282 VAL X O 1
ATOM 2010 N N . PRO A 1 288 ? 18.250 -6.863 198.810 1.00 20.65 283 PRO X N 1
ATOM 2011 C CA . PRO A 1 288 ? 17.916 -5.690 199.641 1.00 21.32 283 PRO X CA 1
ATOM 2012 C C . PRO A 1 288 ? 16.447 -5.279 199.562 1.00 22.42 283 PRO X C 1
ATOM 2013 O O . PRO A 1 288 ? 15.908 -5.119 198.469 1.00 22.94 283 PRO X O 1
ATOM 2017 N N . THR A 1 289 ? 15.817 -5.117 200.719 1.00 23.44 284 THR X N 1
ATOM 2018 C CA . THR A 1 289 ? 14.418 -4.727 200.802 1.00 24.71 284 THR X CA 1
ATOM 2019 C C . THR A 1 289 ? 14.349 -3.268 201.232 1.00 26.40 284 THR X C 1
ATOM 2020 O O . THR A 1 289 ? 13.345 -2.579 201.047 1.00 26.18 284 THR X O 1
ATOM 2024 N N . GLY A 1 290 ? 15.447 -2.810 201.814 1.00 28.42 285 GLY X N 1
ATOM 2025 C CA . GLY A 1 290 ? 15.541 -1.457 202.306 1.00 30.26 285 GLY X CA 1
ATOM 2026 C C . GLY A 1 290 ? 16.471 -0.583 201.511 1.00 31.71 285 GLY X C 1
ATOM 2027 O O . GLY A 1 290 ? 16.780 -0.863 200.347 1.00 31.86 285 GLY X O 1
ATOM 2028 N N . CYS A 1 291 ? 16.910 0.481 202.174 1.00 32.99 286 CYS X N 1
ATOM 2029 C CA . CYS A 1 291 ? 17.765 1.493 201.586 1.00 34.17 286 CYS X CA 1
ATOM 2030 C C . CYS A 1 291 ? 19.085 1.795 202.324 1.00 34.64 286 CYS X C 1
ATOM 2031 O O . CYS A 1 291 ? 19.757 2.789 202.019 1.00 34.65 286 CYS X O 1
ATOM 2034 N N . GLN A 1 292 ? 19.477 0.966 203.287 1.00 35.04 287 GLN X N 1
ATOM 2035 C CA . GLN A 1 292 ? 20.738 1.254 203.974 1.00 35.37 287 GLN X CA 1
ATOM 2036 C C . GLN A 1 292 ? 21.754 0.119 204.007 1.00 35.12 287 GLN X C 1
ATOM 2037 O O . GLN A 1 292 ? 22.647 0.092 204.867 1.00 34.90 287 GLN X O 1
ATOM 2043 N N . SER A 1 293 ? 21.600 -0.807 203.054 1.00 34.77 288 SER X N 1
ATOM 2044 C CA . SER A 1 293 ? 22.491 -1.967 202.914 1.00 34.52 288 SER X CA 1
ATOM 2045 C C . SER A 1 293 ? 23.410 -1.939 201.668 1.00 34.51 288 SER X C 1
ATOM 2046 O O . SER A 1 293 ? 23.763 -2.997 201.134 1.00 34.80 288 SER X O 1
ATOM 2049 N N . GLY A 1 294 ? 23.788 -0.733 201.222 1.00 34.13 289 GLY X N 1
ATOM 2050 C CA . GLY A 1 294 ? 24.667 -0.533 200.050 1.00 33.12 289 GLY X CA 1
ATOM 2051 C C . GLY A 1 294 ? 26.074 -1.122 200.184 1.00 32.17 289 GLY X C 1
ATOM 2052 O O . GLY A 1 294 ? 26.634 -1.660 199.229 1.00 32.71 289 GLY X O 1
ATOM 2053 N N . ASP A 1 295 ? 26.655 -1.025 201.371 1.00 30.58 290 ASP X N 1
ATOM 2054 C CA . ASP A 1 295 ? 27.993 -1.555 201.606 1.00 28.99 290 ASP X CA 1
ATOM 2055 C C . ASP A 1 295 ? 27.934 -3.025 202.002 1.00 27.48 290 ASP X C 1
ATOM 2056 O O . ASP A 1 295 ? 28.931 -3.577 202.469 1.00 27.74 290 ASP X O 1
ATOM 2061 N N . VAL A 1 296 ? 26.787 -3.675 201.825 1.00 25.45 291 VAL X N 1
ATOM 2062 C CA . VAL A 1 296 ? 26.676 -5.053 202.284 1.00 23.46 291 VAL X CA 1
ATOM 2063 C C . VAL A 1 296 ? 26.078 -6.064 201.309 1.00 22.98 291 VAL X C 1
ATOM 2064 O O . VAL A 1 296 ? 25.094 -5.790 200.620 1.00 22.77 291 VAL X O 1
ATOM 2068 N N . LYS A 1 297 ? 26.698 -7.237 201.271 1.00 22.57 292 LYS X N 1
ATOM 2069 C CA . LYS A 1 297 ? 26.244 -8.361 200.468 1.00 22.51 292 LYS X CA 1
ATOM 2070 C C . LYS A 1 297 ? 26.185 -9.593 201.360 1.00 22.71 292 LYS X C 1
ATOM 2071 O O . LYS A 1 297 ? 27.136 -9.881 202.113 1.00 23.22 292 LYS X O 1
ATOM 2077 N N . LEU A 1 298 ? 25.064 -10.308 201.267 1.00 22.27 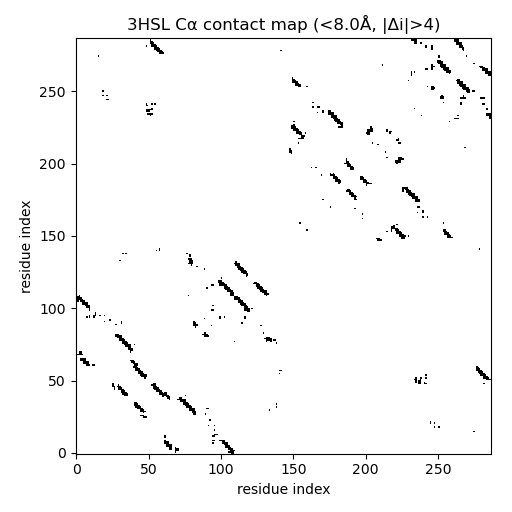293 LEU X N 1
ATOM 2078 C CA . LEU A 1 298 ? 24.825 -11.515 202.039 1.00 21.63 293 LEU X CA 1
ATOM 2079 C C . LEU A 1 298 ? 24.279 -12.628 201.149 1.00 21.59 293 LEU X C 1
ATOM 2080 O O . LEU A 1 298 ? 23.238 -12.461 200.507 1.00 22.05 293 LEU X O 1
ATOM 2085 N N . SER A 1 299 ? 24.969 -13.765 201.101 1.00 20.70 294 SER X N 1
ATOM 2086 C CA . SER A 1 299 ? 24.466 -14.876 200.296 1.00 19.28 294 SER X CA 1
ATOM 2087 C C . SER A 1 299 ? 25.042 -16.170 200.798 1.00 18.24 294 SER X C 1
ATOM 2088 O O . SER A 1 299 ? 25.933 -16.161 201.624 1.00 18.40 294 SER X O 1
ATOM 2091 N N . VAL A 1 300 ? 24.523 -17.281 200.291 1.00 17.55 295 VAL X N 1
ATOM 2092 C CA . VAL A 1 300 ? 24.991 -18.605 200.664 1.00 16.83 295 VAL X CA 1
ATOM 2093 C C . VAL A 1 300 ? 25.114 -19.408 199.381 1.00 16.94 295 VAL X C 1
ATOM 2094 O O . VAL A 1 300 ? 24.161 -19.532 198.641 1.00 17.23 295 VAL X O 1
ATOM 2098 N N . LEU A 1 301 ? 26.291 -19.949 199.118 1.00 17.32 296 LEU X N 1
ATOM 2099 C CA . LEU A 1 301 ? 26.520 -20.759 197.939 1.00 17.63 296 LEU X CA 1
ATOM 2100 C C . LEU A 1 301 ? 26.161 -22.192 198.281 1.00 18.98 296 LEU X C 1
ATOM 2101 O O . LEU A 1 301 ? 26.732 -22.765 199.212 1.00 19.48 296 LEU X O 1
ATOM 2106 N N . LEU A 1 302 ? 25.216 -22.773 197.540 1.00 19.85 297 LEU X N 1
ATOM 2107 C CA . LEU A 1 302 ? 24.804 -24.156 197.777 1.00 20.00 297 LEU X CA 1
ATOM 2108 C C . LEU A 1 302 ? 25.572 -25.043 196.842 1.00 20.70 297 LEU X C 1
ATOM 2109 O O . LEU A 1 302 ? 25.475 -24.907 195.618 1.00 21.09 297 LEU X O 1
ATOM 2114 N N . LEU A 1 303 ? 26.337 -25.955 197.417 1.00 21.30 298 LEU X N 1
ATOM 2115 C CA . LEU A 1 303 ? 27.133 -26.868 196.620 1.00 22.26 298 LEU X CA 1
ATOM 2116 C C . LEU A 1 303 ? 26.325 -28.028 196.089 1.00 23.29 298 LEU X C 1
ATOM 2117 O O . LEU A 1 303 ? 25.445 -28.569 196.765 1.00 23.36 298 LEU X O 1
ATOM 2122 N N . GLU A 1 304 ? 26.655 -28.392 194.855 1.00 24.62 299 GLU X N 1
ATOM 2123 C CA . GLU A 1 304 ? 26.023 -29.467 194.124 1.00 25.82 299 GLU X CA 1
ATOM 2124 C C . GLU A 1 304 ? 26.377 -30.719 194.923 1.00 25.77 299 GLU X C 1
ATOM 2125 O O . GLU A 1 304 ? 27.518 -30.869 195.356 1.00 26.22 299 GLU X O 1
ATOM 2131 N N . VAL A 1 305 ? 25.412 -31.610 195.125 1.00 25.76 300 VAL X N 1
ATOM 2132 C CA . VAL A 1 305 ? 25.639 -32.845 195.889 1.00 25.54 300 VAL X CA 1
ATOM 2133 C C . VAL A 1 305 ? 25.587 -34.079 194.984 1.00 25.75 300 VAL X C 1
ATOM 2134 O O . VAL A 1 305 ? 24.583 -34.338 194.312 1.00 25.79 300 VAL X O 1
#

Secondary structure (DSSP, 8-state):
---EEEEE-HHHHHHHHHHHHHHHHHHTT-EEEEEEESSSEEEEEEEE-SSSEEEEEEESS-EEEPTT-SS-SSEEEEEEESB-TT-S-BHHHHHT-TTEEEEEEEEE---EEEEEEEESSTT-EEEEEEE---TTS---SS---S----EEEE--HHHHHHHHHHHHTT--SS--EEEEEEETTTTEEEEEETTEEEEEE-EEPSS--BTTBS---TTTS-EEE-SS-EEEEEEHHHHHHHHHHT-BTTTEEEEEEE-SSS-EEEEEEE-SSS-TTEEEEEEEPP-

Radius of gyration: 20.22 Å; Cα contacts (8 Å, |Δi|>4): 663; chains: 1; bounding box: 55×44×52 Å

Foldseek 3Di:
DQQWKKWFQLVLLQVVLLLCVLCVVQQQFWKWKWKDASAWTKTKIWGAFPPFKMKIKIFTRRIGIDPPHDDHPGMDIFMGRQAAPPDPGGPSCQSNDPQWDIKMWTQPPVFKIWIKTQGNVNDDIDIDMGTRPPRVDGPDPPDDQDPQLFKKKDAAPVVLVVVLVVLVVLDDPDKWKWKWKADPVFRWIKTDTDHDIDIDHADEDPDRDGDCPPPPPRPPGMYIGDDHMGMAIFISSRVSCQQSSLPRVQFFHWMWTCDPPRWIKTWTDGPHDSQPRITIIMITHGD